Protein AF-S6BNF8-F1 (afdb_monomer_lite)

InterPro domains:
  IPR000971 Globin [PF00042] (78-188)
  IPR000971 Globin [PS01033] (56-196)
  IPR002336 Erythrocruorin [PR00611] (76-98)
  IPR002336 Erythrocruorin [PR00611] (132-155)
  IPR002336 Erythrocruorin [PR00611] (158-174)
  IPR002336 Erythrocruorin [PR00611] (176-190)
  IPR009050 Globin-like superfamily [SSF46458] (57-194)
  IPR012292 Globin/Protoglobin [G3DSA:1.10.490.10] (52-194)
  IPR044399 Myoglobin-like, M family globin domain [cd01040] (65-191)

Organism: Polypedilum vanderplanki (NCBI:txid319348)

Radius of gyration: 29.96 Å; chains: 1; bounding box: 35×61×88 Å

pLDDT: mean 84.25, std 21.72, range [40.34, 98.62]

Structure (mmCIF, N/CA/C/O backbone):
data_AF-S6BNF8-F1
#
_entry.id   AF-S6BNF8-F1
#
loop_
_atom_site.group_PDB
_atom_site.id
_atom_site.type_symbol
_atom_site.label_atom_id
_atom_site.label_alt_id
_atom_site.label_comp_id
_atom_site.label_asym_id
_atom_site.label_entity_id
_atom_site.label_seq_id
_atom_site.pdbx_PDB_ins_code
_atom_site.Cartn_x
_atom_site.Cartn_y
_atom_site.Cartn_z
_atom_site.occupancy
_atom_site.B_iso_or_equiv
_atom_site.auth_seq_id
_atom_site.auth_comp_id
_atom_site.auth_asym_id
_atom_site.auth_atom_id
_atom_site.pdbx_PDB_model_num
ATOM 1 N N . MET A 1 1 ? 21.074 -34.009 -49.155 1.00 53.81 1 MET A N 1
ATOM 2 C CA . MET A 1 1 ? 21.133 -35.016 -50.244 1.00 53.81 1 MET A CA 1
ATOM 3 C C . MET A 1 1 ? 20.301 -36.288 -49.989 1.00 53.81 1 MET A C 1
ATOM 5 O O . MET A 1 1 ? 20.136 -37.067 -50.912 1.00 53.81 1 MET A O 1
ATOM 9 N N . CYS A 1 2 ? 19.714 -36.491 -48.796 1.00 46.22 2 CYS A N 1
ATOM 10 C CA . CYS A 1 2 ? 18.838 -37.643 -48.489 1.00 46.22 2 CYS A CA 1
ATOM 11 C C . CYS A 1 2 ? 17.320 -37.338 -48.631 1.00 46.22 2 CYS A C 1
ATOM 13 O O . CYS A 1 2 ? 16.476 -38.206 -48.428 1.00 46.22 2 CYS A O 1
ATOM 15 N N . SER A 1 3 ? 16.955 -36.100 -48.989 1.00 43.81 3 SER A N 1
ATOM 16 C CA . SER A 1 3 ? 15.566 -35.636 -49.161 1.00 43.81 3 SER A CA 1
ATOM 17 C C . SER A 1 3 ? 15.051 -35.752 -50.602 1.00 43.81 3 SER A C 1
ATOM 19 O O . SER A 1 3 ? 13.866 -35.995 -50.809 1.00 43.81 3 SER A O 1
ATOM 21 N N . GLU A 1 4 ? 15.939 -35.653 -51.594 1.00 44.91 4 GLU A N 1
ATOM 22 C CA . GLU A 1 4 ? 15.568 -35.627 -53.018 1.00 44.91 4 GLU A CA 1
ATOM 23 C C . GLU A 1 4 ? 15.165 -37.013 -53.554 1.00 44.91 4 GLU A C 1
ATOM 25 O O . GLU A 1 4 ? 14.298 -37.145 -54.418 1.00 44.91 4 GLU A O 1
ATOM 30 N N . ILE A 1 5 ? 15.744 -38.076 -52.985 1.00 47.62 5 ILE A N 1
ATOM 31 C CA . ILE A 1 5 ? 15.514 -39.463 -53.418 1.00 47.62 5 ILE A CA 1
ATOM 32 C C . ILE A 1 5 ? 14.124 -39.958 -52.977 1.00 47.62 5 ILE A C 1
ATOM 34 O O . ILE A 1 5 ? 13.443 -40.650 -53.734 1.00 47.62 5 ILE A O 1
ATOM 38 N N . LYS A 1 6 ? 13.633 -39.535 -51.801 1.00 50.38 6 LYS A N 1
ATOM 39 C CA . LYS A 1 6 ? 12.279 -39.887 -51.331 1.00 50.38 6 LYS A CA 1
ATOM 40 C C . LYS A 1 6 ? 11.178 -39.280 -52.210 1.00 50.38 6 LYS A C 1
ATOM 42 O O . LYS A 1 6 ? 10.145 -39.916 -52.412 1.00 50.38 6 LYS A O 1
ATOM 47 N N . PHE A 1 7 ? 11.406 -38.094 -52.778 1.00 50.03 7 PHE A N 1
ATOM 48 C CA . PHE A 1 7 ? 10.413 -37.408 -53.610 1.00 50.03 7 PHE A CA 1
ATOM 49 C C . PHE A 1 7 ? 10.260 -38.047 -55.002 1.00 50.03 7 PHE A C 1
ATOM 51 O O . PHE A 1 7 ? 9.153 -38.118 -55.541 1.00 50.03 7 PHE A O 1
ATOM 58 N N . GLN A 1 8 ? 11.351 -38.581 -55.560 1.00 51.75 8 GLN A N 1
ATOM 59 C CA . GLN A 1 8 ? 11.347 -39.295 -56.844 1.00 51.75 8 GLN A CA 1
ATOM 60 C C . GLN A 1 8 ? 10.642 -40.662 -56.749 1.00 51.75 8 GLN A C 1
ATOM 62 O O . GLN A 1 8 ? 9.872 -41.025 -57.640 1.00 51.75 8 GLN A O 1
ATOM 67 N N . ILE A 1 9 ? 10.810 -41.385 -55.634 1.00 51.94 9 ILE A N 1
ATOM 68 C CA . ILE A 1 9 ? 10.198 -42.711 -55.429 1.00 51.94 9 ILE A CA 1
ATOM 69 C C . ILE A 1 9 ? 8.668 -42.613 -55.281 1.00 51.94 9 ILE A C 1
ATOM 71 O O . ILE A 1 9 ? 7.937 -43.383 -55.905 1.00 51.94 9 ILE A O 1
ATOM 75 N N . ILE A 1 10 ? 8.156 -41.608 -54.559 1.00 55.25 10 ILE A N 1
ATOM 76 C CA . ILE A 1 10 ? 6.703 -41.379 -54.415 1.00 55.25 10 ILE A CA 1
ATOM 77 C C . ILE A 1 10 ? 6.059 -40.987 -55.760 1.00 55.25 10 ILE A C 1
ATOM 79 O O . ILE A 1 10 ? 4.933 -41.392 -56.059 1.00 55.25 10 ILE A O 1
ATOM 83 N N . ARG A 1 11 ? 6.780 -40.244 -56.612 1.00 55.75 11 ARG A N 1
ATOM 84 C CA . ARG A 1 11 ? 6.315 -39.864 -57.960 1.00 55.75 11 ARG A CA 1
ATOM 85 C C . ARG A 1 11 ? 6.233 -41.044 -58.928 1.00 55.75 11 ARG A C 1
ATOM 87 O O . ARG A 1 11 ? 5.367 -41.029 -59.802 1.00 55.75 11 ARG A O 1
ATOM 94 N N . SER A 1 12 ? 7.106 -42.038 -58.772 1.00 46.56 12 SER A N 1
ATOM 95 C CA . SER A 1 12 ? 7.112 -43.245 -59.605 1.00 46.56 12 SER A CA 1
ATOM 96 C C . SER A 1 12 ? 5.940 -44.175 -59.259 1.00 46.56 12 SER A C 1
ATOM 98 O O . SER A 1 12 ? 5.203 -44.603 -60.145 1.00 46.56 12 SER A O 1
ATOM 100 N N . ILE A 1 13 ? 5.659 -44.364 -57.963 1.00 51.53 13 ILE A N 1
ATOM 101 C CA . ILE A 1 13 ? 4.557 -45.222 -57.486 1.00 51.53 13 ILE A CA 1
ATOM 102 C C . ILE A 1 13 ? 3.180 -44.645 -57.868 1.00 51.53 13 ILE A C 1
ATOM 104 O O . ILE A 1 13 ? 2.281 -45.384 -58.268 1.00 51.53 13 ILE A O 1
ATOM 108 N N . LYS A 1 14 ? 3.016 -43.313 -57.852 1.00 50.59 14 LYS A N 1
ATOM 109 C CA . LYS A 1 14 ? 1.759 -42.659 -58.272 1.00 50.59 14 LYS A CA 1
ATOM 110 C C . LYS A 1 14 ? 1.426 -42.839 -59.760 1.00 50.59 14 LYS A C 1
ATOM 112 O O . LYS A 1 14 ? 0.250 -42.803 -60.108 1.00 50.59 14 LYS A O 1
ATOM 117 N N . ARG A 1 15 ? 2.425 -43.039 -60.630 1.00 50.47 15 ARG A N 1
ATOM 118 C CA . ARG A 1 15 ? 2.212 -43.238 -62.078 1.00 50.47 15 ARG A CA 1
ATOM 119 C C . ARG A 1 15 ? 1.820 -44.664 -62.456 1.00 50.47 15 ARG A C 1
ATOM 121 O O . ARG A 1 15 ? 1.210 -44.839 -63.502 1.00 50.47 15 ARG A O 1
ATOM 128 N N . GLN A 1 16 ? 2.140 -45.657 -61.627 1.00 53.28 16 GLN A N 1
ATOM 129 C CA . GLN A 1 16 ? 1.818 -47.059 -61.912 1.00 53.28 16 GLN A CA 1
ATOM 130 C C . GLN A 1 16 ? 0.435 -47.495 -61.408 1.00 53.28 16 GLN A C 1
ATOM 132 O O . GLN A 1 16 ? -0.108 -48.457 -61.937 1.00 53.28 16 GLN A O 1
ATOM 137 N N . ILE A 1 17 ? -0.153 -46.795 -60.429 1.00 54.31 17 ILE A N 1
ATOM 138 C CA . ILE A 1 17 ? -1.440 -47.196 -59.825 1.00 54.31 17 ILE A CA 1
ATOM 139 C C . ILE A 1 17 ? -2.644 -46.466 -60.447 1.00 54.31 17 ILE A C 1
ATOM 141 O O . ILE A 1 17 ? -3.728 -47.032 -60.522 1.00 54.31 17 ILE A O 1
ATOM 145 N N . PHE A 1 18 ? -2.471 -45.240 -60.947 1.00 53.38 18 PHE A N 1
ATOM 146 C CA . PHE A 1 18 ? -3.580 -44.423 -61.459 1.00 53.38 18 PHE A CA 1
ATOM 147 C C . PHE A 1 18 ? -3.429 -44.143 -62.954 1.00 53.38 18 PHE A C 1
ATOM 149 O O . PHE A 1 18 ? -3.218 -43.012 -63.393 1.00 53.38 18 PHE A O 1
ATOM 156 N N . GLY A 1 19 ? -3.535 -45.211 -63.743 1.00 44.25 19 GLY A N 1
ATOM 157 C CA . GLY A 1 19 ? -3.812 -45.117 -65.169 1.00 44.25 19 GLY A CA 1
ATOM 158 C C . GLY A 1 19 ? -5.272 -44.729 -65.393 1.00 44.25 19 GLY A C 1
ATOM 159 O O . GLY A 1 19 ? -6.165 -45.543 -65.197 1.00 44.25 19 GLY A O 1
ATOM 160 N N . GLY A 1 20 ? -5.489 -43.489 -65.832 1.00 54.84 20 GLY A N 1
ATOM 161 C CA . GLY A 1 20 ? -6.673 -43.117 -66.604 1.00 54.84 20 GLY A CA 1
ATOM 162 C C . GLY A 1 20 ? -7.933 -42.758 -65.822 1.00 54.84 20 GLY A C 1
ATOM 163 O O . GLY A 1 20 ? -8.919 -43.454 -65.954 1.00 54.84 20 GLY A O 1
ATOM 164 N N . TYR A 1 21 ? -7.946 -41.614 -65.132 1.00 41.50 21 TYR A N 1
ATOM 165 C CA . TYR A 1 21 ? -9.142 -40.760 -65.025 1.00 41.50 21 TYR A CA 1
ATOM 166 C C . TYR A 1 21 ? -8.676 -39.301 -64.997 1.00 41.50 21 TYR A C 1
ATOM 168 O O . TYR A 1 21 ? -8.255 -38.755 -63.978 1.00 41.50 21 TYR A O 1
ATOM 176 N N . SER A 1 22 ? -8.636 -38.720 -66.193 1.00 53.97 22 SER A N 1
ATOM 177 C CA . SER A 1 22 ? -8.190 -37.359 -66.464 1.00 53.97 22 SER A CA 1
ATOM 178 C C . SER A 1 22 ? -9.266 -36.347 -66.052 1.00 53.97 22 SER A C 1
ATOM 180 O O . SER A 1 22 ? -10.452 -36.600 -66.226 1.00 53.97 22 SER A O 1
ATOM 182 N N . SER A 1 23 ? -8.797 -35.211 -65.535 1.00 49.91 23 SER A N 1
ATOM 183 C CA . SER A 1 23 ? -9.431 -33.883 -65.442 1.00 49.91 23 SER A CA 1
ATOM 184 C C . SER A 1 23 ? -10.373 -33.478 -64.295 1.00 49.91 23 SER A C 1
ATOM 186 O O . SER A 1 23 ? -10.491 -32.272 -64.101 1.00 49.91 23 SER A O 1
ATOM 188 N N . VAL A 1 24 ? -10.937 -34.354 -63.449 1.00 48.53 24 VAL A N 1
ATOM 189 C CA . VAL A 1 24 ? -11.855 -33.875 -62.368 1.00 48.53 24 VAL A CA 1
ATOM 190 C C . VAL A 1 24 ? -11.227 -33.842 -60.962 1.00 48.53 24 VAL A C 1
ATOM 192 O O . VAL A 1 24 ? -11.604 -33.026 -60.126 1.00 48.53 24 VAL A O 1
ATOM 195 N N . LEU A 1 25 ? -10.186 -34.635 -60.694 1.00 42.66 25 LEU A N 1
ATOM 196 C CA . LEU A 1 25 ? -9.551 -34.692 -59.363 1.00 42.66 25 LEU A CA 1
ATOM 197 C C . LEU A 1 25 ? -8.492 -33.605 -59.102 1.00 42.66 25 LEU A C 1
ATOM 199 O O . LEU A 1 25 ? -8.053 -33.438 -57.966 1.00 42.66 25 LEU A O 1
ATOM 203 N N . PHE A 1 26 ? -8.089 -32.835 -60.118 1.00 40.84 26 PHE A N 1
ATOM 204 C CA . PHE A 1 26 ? -7.111 -31.751 -59.941 1.00 40.84 26 PHE A CA 1
ATOM 205 C C . PHE A 1 26 ? -7.748 -30.447 -59.428 1.00 40.84 26 PHE A C 1
ATOM 207 O O . PHE A 1 26 ? -7.058 -29.637 -58.817 1.00 40.84 26 PHE A O 1
ATOM 214 N N . SER A 1 27 ? -9.064 -30.267 -59.613 1.00 43.81 27 SER A N 1
ATOM 215 C CA . SER A 1 27 ? -9.782 -29.082 -59.118 1.00 43.81 27 SER A CA 1
ATOM 216 C C . SER A 1 27 ? -10.111 -29.172 -57.624 1.00 43.81 27 SER A C 1
ATOM 218 O O . SER A 1 27 ? -10.101 -28.160 -56.938 1.00 43.81 27 SER A O 1
ATOM 220 N N . ILE A 1 28 ? -10.322 -30.379 -57.088 1.00 41.28 28 ILE A N 1
ATOM 221 C CA . ILE A 1 28 ? -10.727 -30.571 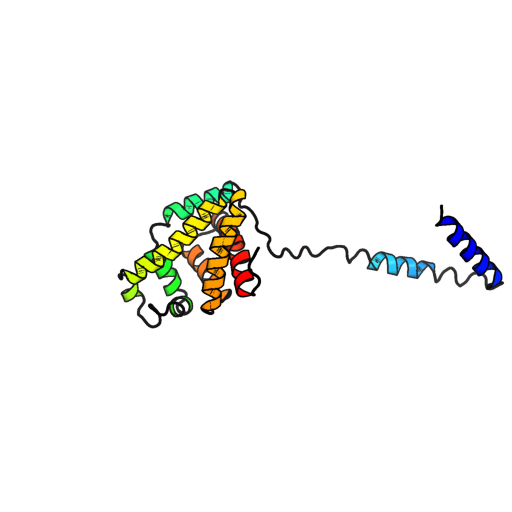-55.682 1.00 41.28 28 ILE A CA 1
ATOM 222 C C . ILE A 1 28 ? -9.512 -30.549 -54.727 1.00 41.28 28 ILE A C 1
ATOM 224 O O . ILE A 1 28 ? -9.628 -30.141 -53.577 1.00 41.28 28 ILE A O 1
ATOM 228 N N . CYS A 1 29 ? -8.300 -30.866 -55.205 1.00 40.34 29 CYS A N 1
ATOM 229 C CA . CYS A 1 29 ? -7.073 -30.769 -54.394 1.00 40.34 29 CYS A CA 1
ATOM 230 C C . CYS A 1 29 ? -6.447 -29.359 -54.317 1.00 40.34 29 CYS A C 1
ATOM 232 O O . CYS A 1 29 ? -5.459 -29.186 -53.601 1.00 40.34 29 CYS A O 1
ATOM 234 N N . SER A 1 30 ? -6.981 -28.358 -55.029 1.00 42.88 30 SER A N 1
ATOM 235 C CA . SER A 1 30 ? -6.455 -26.980 -55.006 1.00 42.88 30 SER A CA 1
ATOM 236 C C . SER A 1 30 ? -7.224 -26.038 -54.069 1.00 42.88 30 SER A C 1
ATOM 238 O O . SER A 1 30 ? -6.668 -25.017 -53.665 1.00 42.88 30 SER A O 1
ATOM 240 N N . GLU A 1 31 ? -8.461 -26.366 -53.684 1.00 43.25 31 GLU A N 1
ATOM 241 C CA . GLU A 1 31 ? -9.251 -25.552 -52.741 1.00 43.25 31 GLU A CA 1
ATOM 242 C C . GLU A 1 31 ? -9.016 -25.946 -51.273 1.00 43.25 31 GLU A C 1
ATOM 244 O O . GLU A 1 31 ? -8.980 -25.080 -50.396 1.00 43.25 31 GLU A O 1
ATOM 249 N N . GLU A 1 32 ? -8.697 -27.211 -50.981 1.00 45.00 32 GLU A N 1
ATOM 250 C CA . GLU A 1 32 ? -8.323 -27.621 -49.617 1.00 45.00 32 GLU A CA 1
ATOM 251 C C . GLU A 1 32 ? -6.903 -27.177 -49.214 1.00 45.00 32 GLU A C 1
ATOM 253 O O . GLU A 1 32 ? -6.589 -27.069 -48.026 1.00 45.00 32 GLU A O 1
ATOM 258 N N . SER A 1 33 ? -6.045 -26.816 -50.179 1.00 46.72 33 SER A N 1
ATOM 259 C CA . SER A 1 33 ? -4.697 -26.300 -49.892 1.00 46.72 33 SER A CA 1
ATOM 260 C C . SER A 1 33 ? -4.675 -24.828 -49.459 1.00 46.72 33 SER A C 1
ATOM 262 O O . SER A 1 33 ? -3.619 -24.346 -49.040 1.00 46.72 33 SER A O 1
ATOM 264 N N . GLN A 1 34 ? -5.791 -24.102 -49.576 1.00 47.59 34 GLN A N 1
ATOM 265 C CA . GLN A 1 34 ? -5.915 -22.718 -49.097 1.00 47.59 34 GLN A CA 1
ATOM 266 C C . GLN A 1 34 ? -6.633 -22.654 -47.743 1.00 47.59 34 GLN A C 1
ATOM 268 O O . GLN A 1 34 ? -6.291 -21.826 -46.900 1.00 47.59 34 GLN A O 1
ATOM 273 N N . LEU A 1 35 ? -7.533 -23.603 -47.465 1.00 44.91 35 LEU A N 1
ATOM 274 C CA . LEU A 1 35 ? -8.233 -23.680 -46.181 1.00 44.91 35 LEU A CA 1
ATOM 275 C C . LEU A 1 35 ? -7.343 -24.196 -45.033 1.00 44.91 35 LEU A C 1
ATOM 277 O O . LEU A 1 35 ? -7.556 -23.839 -43.875 1.00 44.91 35 LEU A O 1
ATOM 281 N N . ILE A 1 36 ? -6.315 -24.994 -45.346 1.00 48.88 36 ILE A N 1
ATOM 282 C CA . ILE A 1 36 ? -5.312 -25.457 -44.371 1.00 48.88 36 ILE A CA 1
ATOM 283 C C . ILE A 1 36 ? -4.233 -24.384 -44.142 1.00 48.88 36 ILE A C 1
ATOM 285 O O . ILE A 1 36 ? -3.745 -24.239 -43.028 1.00 48.88 36 ILE A O 1
ATOM 289 N N . LYS A 1 37 ? -3.907 -23.555 -45.144 1.00 45.66 37 LYS A N 1
ATOM 290 C CA . LYS A 1 37 ? -2.907 -22.479 -44.999 1.00 45.66 37 LYS A CA 1
ATOM 291 C C . LYS A 1 37 ? -3.422 -21.238 -44.263 1.00 45.66 37 LYS A C 1
ATOM 293 O O . LYS A 1 37 ? -2.630 -20.569 -43.610 1.00 45.66 37 LYS A O 1
ATOM 298 N N . MET A 1 38 ? -4.728 -20.965 -44.287 1.00 48.47 38 MET A N 1
ATOM 299 C CA . MET A 1 38 ? -5.324 -19.853 -43.527 1.00 48.47 38 MET A CA 1
ATOM 300 C C . MET A 1 38 ? -5.707 -20.202 -42.081 1.00 48.47 38 MET A C 1
ATOM 302 O O . MET A 1 38 ? -5.923 -19.295 -41.283 1.00 48.47 38 MET A O 1
ATOM 306 N N . LYS A 1 39 ? -5.735 -21.487 -41.700 1.00 44.03 39 LYS A N 1
ATOM 307 C CA . LYS A 1 39 ? -6.013 -21.911 -40.312 1.00 44.03 39 LYS A CA 1
ATOM 308 C C . LYS A 1 39 ? -4.772 -21.979 -39.414 1.00 44.03 39 LYS A C 1
ATOM 310 O O . LYS A 1 39 ? -4.919 -21.961 -38.199 1.00 44.03 39 LYS A O 1
ATOM 315 N N . PHE A 1 40 ? -3.566 -21.969 -39.986 1.00 44.44 40 PHE A N 1
ATOM 316 C CA . PHE A 1 40 ? -2.313 -21.888 -39.221 1.00 44.44 40 PHE A CA 1
ATOM 317 C C . PHE A 1 40 ? -1.784 -20.460 -39.027 1.00 44.44 40 PHE A C 1
ATOM 319 O O . PHE A 1 40 ? -0.881 -20.264 -38.225 1.00 44.44 40 PHE A O 1
ATOM 326 N N . LEU A 1 41 ? -2.360 -19.453 -39.694 1.00 44.47 41 LEU A N 1
ATOM 327 C CA . LEU A 1 41 ? -1.947 -18.052 -39.521 1.00 44.47 41 LEU A CA 1
ATOM 328 C C . LEU A 1 41 ? -2.705 -17.314 -38.406 1.00 44.47 41 LEU A C 1
ATOM 330 O O . LEU A 1 41 ? -2.253 -16.264 -37.964 1.00 44.47 41 LEU A O 1
ATOM 334 N N . ILE A 1 42 ? -3.799 -17.882 -37.889 1.00 48.00 42 ILE A N 1
ATOM 335 C CA . ILE A 1 42 ? -4.571 -17.302 -36.772 1.00 48.00 42 ILE A CA 1
ATOM 336 C C . ILE A 1 42 ? -4.079 -17.827 -35.405 1.00 48.00 42 ILE A C 1
ATOM 338 O O . ILE A 1 42 ? -4.438 -17.290 -34.364 1.00 48.00 42 ILE A O 1
ATOM 342 N N . LEU A 1 43 ? -3.167 -18.807 -35.391 1.00 46.34 43 LEU A N 1
ATOM 343 C CA . LEU A 1 43 ? -2.532 -19.331 -34.174 1.00 46.34 43 LEU A CA 1
ATOM 344 C C . LEU A 1 43 ? -1.133 -18.735 -33.914 1.00 46.34 43 LEU A C 1
ATOM 346 O O . LEU A 1 43 ? -0.300 -19.351 -33.258 1.00 46.34 43 LEU A O 1
ATOM 350 N N . THR A 1 44 ? -0.872 -17.542 -34.454 1.00 49.38 44 THR A N 1
ATOM 351 C CA . THR A 1 44 ? 0.373 -16.775 -34.238 1.00 49.38 44 THR A CA 1
ATOM 352 C C . THR A 1 44 ? 0.106 -15.327 -33.839 1.00 49.38 44 THR A C 1
ATOM 354 O O . THR A 1 44 ? 1.008 -14.500 -33.862 1.00 49.38 44 THR A O 1
ATOM 357 N N . LEU A 1 45 ? -1.114 -15.010 -33.400 1.00 45.78 45 LEU A N 1
ATOM 358 C CA . LEU A 1 45 ? -1.254 -14.022 -32.342 1.00 45.78 45 LEU A CA 1
ATOM 359 C C . LEU A 1 45 ? -0.998 -14.809 -31.061 1.00 45.78 45 LEU A C 1
ATOM 361 O O . LEU A 1 45 ? -1.925 -15.310 -30.426 1.00 45.78 45 LEU A O 1
ATOM 365 N N . CYS A 1 46 ? 0.286 -15.034 -30.763 1.00 46.41 46 CYS A N 1
ATOM 366 C CA . CYS A 1 46 ? 0.682 -15.409 -29.421 1.00 46.41 46 CYS A CA 1
ATOM 367 C C . CYS A 1 46 ? -0.009 -14.403 -28.521 1.00 46.41 46 CYS A C 1
ATOM 369 O O . CYS A 1 46 ? 0.300 -13.213 -28.543 1.00 46.41 46 CYS A O 1
ATOM 371 N N . VAL A 1 47 ? -1.003 -14.908 -27.805 1.00 49.12 47 VAL A N 1
ATOM 372 C CA . VAL A 1 47 ? -1.485 -14.359 -26.564 1.00 49.12 47 VAL A CA 1
ATOM 373 C C . VAL A 1 47 ? -0.209 -14.094 -25.775 1.00 49.12 47 VAL A C 1
ATOM 375 O O . VAL A 1 47 ? 0.335 -14.994 -25.139 1.00 49.12 47 VAL A O 1
ATOM 378 N N . THR A 1 48 ? 0.320 -12.872 -25.847 1.00 48.12 48 THR A N 1
ATOM 379 C CA . THR A 1 48 ? 1.024 -12.312 -24.710 1.00 48.12 48 THR A CA 1
ATOM 380 C C . THR A 1 48 ? -0.077 -12.212 -23.676 1.00 48.12 48 THR A C 1
ATOM 382 O O . THR A 1 48 ? -0.733 -11.184 -23.519 1.00 48.12 48 THR A O 1
ATOM 385 N N . ALA A 1 49 ? -0.363 -13.339 -23.028 1.00 46.16 49 ALA A N 1
ATOM 386 C CA . ALA A 1 49 ? -0.840 -13.298 -21.680 1.00 46.16 49 ALA A CA 1
ATOM 387 C C . ALA A 1 49 ? 0.311 -12.596 -20.979 1.00 46.16 49 ALA A C 1
ATOM 389 O O . ALA A 1 49 ? 1.317 -13.213 -20.637 1.00 46.16 49 ALA A O 1
ATOM 390 N N . VAL A 1 50 ? 0.212 -11.269 -20.910 1.00 47.97 50 VAL A N 1
ATOM 391 C CA . VAL A 1 50 ? 0.968 -10.459 -19.979 1.00 47.97 50 VAL A CA 1
ATOM 392 C C . VAL A 1 50 ? 0.408 -10.880 -18.625 1.00 47.97 50 VAL A C 1
ATOM 394 O O . VAL A 1 50 ? -0.433 -10.219 -18.030 1.00 47.97 50 VAL A O 1
ATOM 397 N N . PHE A 1 51 ? 0.786 -12.080 -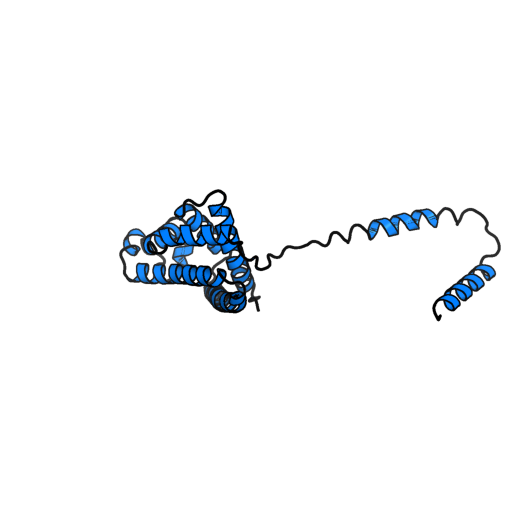18.186 1.00 47.81 51 PHE A N 1
ATOM 398 C CA . PHE A 1 51 ? 0.936 -12.339 -16.775 1.00 47.81 51 PHE A CA 1
ATOM 399 C C . PHE A 1 51 ? 2.015 -11.344 -16.382 1.00 47.81 51 PHE A C 1
ATOM 401 O O . PHE A 1 51 ? 3.133 -11.455 -16.870 1.00 47.81 51 PHE A O 1
ATOM 408 N N . ALA A 1 52 ? 1.600 -10.280 -15.699 1.00 53.59 52 ALA A N 1
ATOM 409 C CA . ALA A 1 52 ? 2.396 -9.096 -15.433 1.00 53.59 52 ALA A CA 1
ATOM 410 C C . ALA A 1 52 ? 3.788 -9.478 -14.920 1.00 53.59 52 ALA A C 1
ATOM 412 O O . ALA A 1 52 ? 3.955 -9.803 -13.752 1.00 53.59 52 ALA A O 1
ATOM 413 N N . ASP A 1 53 ? 4.781 -9.464 -15.805 1.00 76.06 53 ASP A N 1
ATOM 414 C CA . ASP A 1 53 ? 6.170 -9.531 -15.394 1.00 76.06 53 ASP A CA 1
ATOM 415 C C . ASP A 1 53 ? 6.493 -8.276 -14.582 1.00 76.06 53 ASP A C 1
ATOM 417 O O . ASP A 1 53 ? 5.883 -7.218 -14.756 1.00 76.06 53 ASP A O 1
ATOM 421 N N . TRP A 1 54 ? 7.487 -8.389 -13.703 1.00 85.88 54 TRP A N 1
ATOM 422 C CA . TRP A 1 54 ? 8.076 -7.233 -13.038 1.00 85.88 54 TRP A CA 1
ATOM 423 C C . TRP A 1 54 ? 8.423 -6.150 -14.072 1.00 85.88 54 TRP A C 1
ATOM 425 O O . TRP A 1 54 ? 9.276 -6.370 -14.939 1.00 85.88 54 TRP A O 1
ATOM 435 N N . ARG A 1 55 ? 7.799 -4.975 -13.954 1.00 92.19 55 ARG A N 1
ATOM 436 C CA . ARG A 1 55 ? 8.031 -3.809 -14.809 1.00 92.19 55 ARG A CA 1
ATOM 437 C C . ARG A 1 55 ? 8.793 -2.755 -14.011 1.00 92.19 55 ARG A C 1
ATOM 439 O O . ARG A 1 55 ? 8.183 -2.068 -13.199 1.00 92.19 55 ARG A O 1
ATOM 446 N N . PRO A 1 56 ? 10.107 -2.579 -14.216 1.00 92.56 56 PRO A N 1
ATOM 447 C CA . PRO A 1 56 ? 10.818 -1.447 -13.639 1.00 92.56 56 PRO A CA 1
ATOM 448 C C . PRO A 1 56 ? 10.095 -0.124 -13.903 1.00 92.56 56 PRO A C 1
ATOM 450 O O . PRO A 1 56 ? 9.737 0.145 -15.050 1.00 92.56 56 PRO A O 1
ATOM 453 N N . LEU A 1 57 ? 9.918 0.687 -12.859 1.00 95.50 57 LEU A N 1
ATOM 454 C CA . LEU A 1 57 ? 9.457 2.064 -13.022 1.00 95.50 57 LEU A CA 1
ATOM 455 C C . LEU A 1 57 ? 10.525 2.850 -13.785 1.00 95.50 57 LEU A C 1
ATOM 457 O O . LEU A 1 57 ? 11.726 2.671 -13.547 1.00 95.50 57 LEU A O 1
ATOM 461 N N . ASP A 1 58 ? 10.098 3.723 -14.692 1.00 95.75 58 ASP A N 1
ATOM 462 C CA . ASP A 1 58 ? 11.022 4.671 -15.303 1.00 95.75 58 ASP A CA 1
ATOM 463 C C . ASP A 1 58 ? 11.438 5.778 -14.312 1.00 95.75 58 ASP A C 1
ATOM 465 O O . ASP A 1 58 ? 10.998 5.832 -13.159 1.00 95.75 58 ASP A O 1
ATOM 469 N N . SER A 1 59 ? 12.348 6.659 -14.736 1.00 96.81 59 SER A N 1
ATOM 470 C CA . SER A 1 59 ? 12.881 7.704 -13.859 1.00 96.81 59 SER A CA 1
ATOM 471 C C . SER A 1 59 ? 11.829 8.708 -13.390 1.00 96.81 59 SER A C 1
ATOM 473 O O . SER A 1 59 ? 11.946 9.219 -12.272 1.00 96.81 59 SER A O 1
ATOM 475 N N . ASP A 1 60 ? 10.829 9.004 -14.219 1.00 97.94 60 ASP A N 1
ATOM 476 C CA . ASP A 1 60 ? 9.791 9.983 -13.906 1.00 97.94 60 ASP A CA 1
ATOM 477 C C . ASP A 1 60 ? 8.751 9.364 -12.968 1.00 97.94 60 ASP A C 1
ATOM 479 O O . ASP A 1 60 ? 8.420 9.961 -11.940 1.00 97.94 60 ASP A O 1
ATOM 483 N N . GLU A 1 61 ? 8.339 8.124 -13.231 1.00 98.19 61 GLU A N 1
ATOM 484 C CA . GLU A 1 61 ? 7.479 7.337 -12.344 1.00 98.19 61 GLU A CA 1
ATOM 485 C C . GLU A 1 61 ? 8.123 7.150 -10.968 1.00 98.19 61 GLU A C 1
ATOM 487 O O . GLU A 1 61 ? 7.508 7.431 -9.933 1.00 98.19 61 GLU A O 1
ATOM 492 N N . MET A 1 62 ? 9.398 6.748 -10.934 1.00 98.19 62 MET A N 1
ATOM 493 C CA . MET A 1 62 ? 10.116 6.547 -9.679 1.00 98.19 62 MET A CA 1
ATOM 494 C C . MET A 1 62 ? 10.240 7.860 -8.894 1.00 98.19 62 MET A C 1
ATOM 496 O O . MET A 1 62 ? 10.084 7.893 -7.670 1.00 98.19 62 MET A O 1
ATOM 500 N N . LYS A 1 63 ? 10.476 8.979 -9.587 1.00 98.50 63 LYS A N 1
ATOM 501 C CA . LYS A 1 63 ? 10.507 10.308 -8.970 1.00 98.50 63 LYS A CA 1
ATOM 502 C C . LYS A 1 63 ? 9.142 10.698 -8.401 1.00 98.50 63 LYS A C 1
ATOM 504 O O . LYS A 1 63 ? 9.099 11.231 -7.289 1.00 98.50 63 LYS A O 1
ATOM 509 N N . LEU A 1 64 ? 8.041 10.435 -9.105 1.00 98.62 64 LEU A N 1
ATOM 510 C CA . LEU A 1 64 ? 6.684 10.700 -8.614 1.00 98.62 64 LEU A CA 1
ATOM 511 C C . LEU A 1 64 ? 6.375 9.886 -7.355 1.00 98.62 64 LEU A C 1
ATOM 513 O O . LEU A 1 64 ? 5.955 10.462 -6.348 1.00 98.62 64 LEU A O 1
ATOM 517 N N . VAL A 1 65 ? 6.656 8.581 -7.368 1.00 98.62 65 VAL A N 1
ATOM 518 C CA . VAL A 1 65 ? 6.459 7.704 -6.203 1.00 98.62 65 VAL A CA 1
ATOM 519 C C . VAL A 1 65 ? 7.279 8.197 -5.012 1.00 98.62 65 VAL A C 1
ATOM 521 O O . VAL A 1 65 ? 6.712 8.445 -3.952 1.00 98.62 65 VAL A O 1
ATOM 524 N N . LYS A 1 66 ? 8.583 8.456 -5.179 1.00 98.44 66 LYS A N 1
ATOM 525 C CA . LYS A 1 66 ? 9.434 8.947 -4.080 1.00 98.44 66 LYS A CA 1
ATOM 526 C C . LYS A 1 66 ? 8.954 10.284 -3.528 1.00 98.44 66 LYS A C 1
ATOM 528 O O . LYS A 1 66 ? 8.740 10.424 -2.331 1.00 98.44 66 LYS A O 1
ATOM 533 N N . THR A 1 67 ? 8.783 11.281 -4.392 1.00 98.44 67 THR A N 1
ATOM 534 C CA . THR A 1 67 ? 8.458 12.646 -3.947 1.00 98.44 67 THR A CA 1
ATOM 535 C C . THR A 1 67 ? 7.074 12.753 -3.316 1.00 98.44 67 THR A C 1
ATOM 537 O O . THR A 1 67 ? 6.881 13.568 -2.416 1.00 98.44 67 THR A O 1
ATOM 540 N N . SER A 1 68 ? 6.110 11.946 -3.760 1.00 98.50 68 SER A N 1
ATOM 541 C CA . SER A 1 68 ? 4.805 11.860 -3.105 1.00 98.50 68 SER A CA 1
ATOM 542 C C . SER A 1 68 ? 4.879 11.074 -1.797 1.00 98.50 68 SER A C 1
ATOM 544 O O . SER A 1 68 ? 4.309 11.522 -0.806 1.00 98.50 68 SER A O 1
ATOM 546 N N . TRP A 1 69 ? 5.641 9.978 -1.747 1.00 98.56 69 TRP A N 1
ATOM 547 C CA . TRP A 1 69 ? 5.831 9.187 -0.533 1.00 98.56 69 TRP A CA 1
ATOM 548 C C . TRP A 1 69 ? 6.480 9.977 0.606 1.00 98.56 69 TRP A C 1
ATOM 550 O O . TRP A 1 69 ? 6.002 9.935 1.739 1.00 98.56 69 TRP A O 1
ATOM 560 N N . GLU A 1 70 ? 7.509 10.776 0.308 1.00 98.31 70 GLU A N 1
ATOM 561 C CA . GLU A 1 70 ? 8.183 11.637 1.292 1.00 98.31 70 GLU A CA 1
ATOM 562 C C . GLU A 1 70 ? 7.225 12.590 2.023 1.00 98.31 70 GLU A C 1
ATOM 564 O O . GLU A 1 70 ? 7.470 12.942 3.175 1.00 98.31 70 GLU A O 1
ATOM 569 N N . LYS A 1 71 ? 6.114 12.987 1.389 1.00 98.19 71 LYS A N 1
ATOM 570 C CA . LYS A 1 71 ? 5.123 13.890 1.994 1.00 98.19 71 LYS A CA 1
ATOM 571 C C . LYS A 1 71 ? 4.263 13.215 3.059 1.00 98.19 71 LYS A C 1
ATOM 573 O O . LYS A 1 71 ? 3.694 13.914 3.890 1.00 98.19 71 LYS A O 1
ATOM 578 N N . VAL A 1 72 ? 4.126 11.890 3.009 1.00 98.06 72 VAL A N 1
ATOM 579 C CA . VAL A 1 72 ? 3.140 11.157 3.817 1.00 98.06 72 VAL A CA 1
ATOM 580 C C . VAL A 1 72 ? 3.727 10.055 4.686 1.00 98.06 72 VAL A C 1
ATOM 582 O O . VAL A 1 72 ? 3.050 9.592 5.597 1.00 98.06 72 VAL A O 1
ATOM 585 N N . LYS A 1 73 ? 4.967 9.617 4.440 1.00 97.62 73 LYS A N 1
ATOM 586 C CA . LYS A 1 73 ? 5.558 8.450 5.116 1.00 97.62 73 LYS A CA 1
ATOM 587 C C . LYS A 1 73 ? 5.693 8.593 6.638 1.00 97.62 73 LYS A C 1
ATOM 589 O O . LYS A 1 73 ? 5.956 7.607 7.304 1.00 97.62 73 LYS A O 1
ATOM 594 N N . HIS A 1 74 ? 5.526 9.800 7.178 1.00 98.12 74 HIS A N 1
ATOM 595 C CA . HIS A 1 74 ? 5.522 10.092 8.618 1.00 98.12 74 HIS A CA 1
ATOM 596 C C . HIS A 1 74 ? 4.111 10.271 9.204 1.00 98.12 74 HIS A C 1
ATOM 598 O O . HIS A 1 74 ? 3.957 10.676 10.353 1.00 98.12 74 HIS A O 1
ATOM 604 N N . ASN A 1 75 ? 3.077 9.987 8.408 1.00 98.31 75 ASN A N 1
ATOM 605 C CA . ASN A 1 75 ? 1.674 10.026 8.809 1.00 98.31 75 ASN A CA 1
ATOM 606 C C . ASN A 1 75 ? 1.136 8.596 8.973 1.00 98.31 75 ASN A C 1
ATOM 608 O O . ASN A 1 75 ? 0.010 8.294 8.573 1.00 98.31 75 ASN A O 1
ATOM 612 N N . GLU A 1 76 ? 1.944 7.681 9.514 1.00 98.06 76 GLU A N 1
ATOM 613 C CA . GLU A 1 76 ? 1.664 6.244 9.474 1.00 98.06 76 GLU A CA 1
ATOM 614 C C . GLU A 1 76 ? 0.327 5.913 10.141 1.00 98.06 76 GLU A C 1
ATOM 616 O O . GLU A 1 76 ? -0.476 5.146 9.603 1.00 98.06 76 GLU A O 1
ATOM 621 N N . VAL A 1 77 ? 0.064 6.544 11.290 1.00 98.44 77 VAL A N 1
ATOM 622 C CA . VAL A 1 77 ? -1.192 6.405 12.040 1.00 98.44 77 VAL A CA 1
ATOM 623 C C . VAL A 1 77 ? -2.393 6.834 11.199 1.00 98.44 77 VAL A C 1
ATOM 625 O O . VAL A 1 77 ? -3.402 6.134 11.193 1.00 98.44 77 VAL A O 1
ATOM 628 N N . ASP A 1 78 ? -2.299 7.951 10.478 1.00 98.44 78 ASP A N 1
ATOM 629 C CA . ASP A 1 78 ? -3.406 8.459 9.663 1.00 98.44 78 ASP A CA 1
ATOM 630 C C . ASP A 1 78 ? -3.643 7.607 8.415 1.00 98.44 78 ASP A C 1
ATOM 632 O O . ASP A 1 78 ? -4.797 7.375 8.052 1.00 98.44 78 ASP A O 1
ATOM 636 N N . ILE A 1 79 ? -2.577 7.093 7.792 1.00 98.44 79 ILE A N 1
ATOM 637 C CA . ILE A 1 79 ? -2.677 6.146 6.674 1.00 98.44 79 ILE A CA 1
ATOM 638 C C . ILE A 1 79 ? -3.451 4.903 7.125 1.00 98.44 79 ILE A C 1
ATOM 640 O O . ILE A 1 79 ? -4.480 4.564 6.538 1.00 98.44 79 ILE A O 1
ATOM 644 N N . LEU A 1 80 ? -2.998 4.242 8.199 1.00 98.44 80 LEU A N 1
ATOM 645 C CA . LEU A 1 80 ? -3.633 3.011 8.674 1.00 98.44 80 LEU A CA 1
ATOM 646 C C . LEU A 1 80 ? -5.062 3.254 9.170 1.00 98.44 80 LEU A C 1
ATOM 648 O O . LEU A 1 80 ? -5.951 2.442 8.914 1.00 98.44 80 LEU A O 1
ATOM 652 N N . TYR A 1 81 ? -5.294 4.373 9.860 1.00 98.56 81 TYR A N 1
ATOM 653 C CA . TYR A 1 81 ? -6.624 4.749 10.325 1.00 98.56 81 TYR A CA 1
ATOM 654 C C . TYR A 1 81 ? -7.602 4.903 9.153 1.00 98.56 81 TYR A C 1
ATOM 656 O O . TYR A 1 81 ? -8.692 4.342 9.212 1.00 98.56 81 TYR A O 1
ATOM 664 N N . ASN A 1 82 ? -7.221 5.585 8.067 1.00 98.50 82 ASN A N 1
ATOM 665 C CA . ASN A 1 82 ? -8.100 5.720 6.901 1.00 98.50 82 ASN A CA 1
ATOM 666 C C . ASN A 1 82 ? -8.392 4.370 6.236 1.00 98.50 82 ASN A C 1
ATOM 668 O O . ASN A 1 82 ? -9.545 4.099 5.904 1.00 98.50 82 ASN A O 1
ATOM 672 N N . ILE A 1 83 ? -7.388 3.494 6.128 1.00 98.44 83 ILE A N 1
ATOM 673 C CA . ILE A 1 83 ? -7.565 2.141 5.580 1.00 98.44 83 ILE A CA 1
ATOM 674 C C . ILE A 1 83 ? -8.580 1.341 6.399 1.00 98.44 83 ILE A C 1
ATOM 676 O O . ILE A 1 83 ? -9.510 0.779 5.828 1.00 98.44 83 ILE A O 1
ATOM 680 N N . PHE A 1 84 ? -8.449 1.306 7.726 1.00 98.31 84 PHE A N 1
ATOM 681 C CA . PHE A 1 84 ? -9.388 0.563 8.576 1.00 98.31 84 PHE A CA 1
ATOM 682 C C . PHE A 1 84 ? -10.776 1.196 8.620 1.00 98.31 84 PHE A C 1
ATOM 684 O O . PHE A 1 84 ? -11.771 0.478 8.687 1.00 98.31 84 PHE A O 1
ATOM 691 N N . LYS A 1 85 ? -10.856 2.528 8.559 1.00 98.12 85 LYS A N 1
ATOM 692 C CA . LYS A 1 85 ? -12.130 3.250 8.565 1.00 98.12 85 LYS A CA 1
ATOM 693 C C . LYS A 1 85 ? -12.975 2.924 7.339 1.00 98.12 85 LYS A C 1
ATOM 695 O O . LYS A 1 85 ? -14.185 2.768 7.470 1.00 98.12 85 LYS A O 1
ATOM 700 N N . GLN A 1 86 ? -12.346 2.842 6.168 1.00 98.25 86 GLN A N 1
ATOM 701 C CA . GLN A 1 86 ? -13.039 2.510 4.925 1.00 98.25 86 GLN A CA 1
ATOM 702 C C . GLN A 1 86 ? -13.248 1.001 4.742 1.00 98.25 86 GLN A C 1
ATOM 704 O O . GLN A 1 86 ? -14.234 0.603 4.129 1.00 98.25 86 GLN A O 1
ATOM 709 N N . ASN A 1 87 ? -12.372 0.171 5.322 1.00 97.81 87 ASN A N 1
ATOM 710 C CA . ASN A 1 87 ? -12.384 -1.286 5.153 1.00 97.81 87 ASN A CA 1
ATOM 711 C C . ASN A 1 87 ? -12.325 -2.001 6.524 1.00 97.81 87 ASN A C 1
ATOM 713 O O . ASN A 1 87 ? -11.265 -2.480 6.952 1.00 97.81 87 ASN A O 1
ATOM 717 N N . PRO A 1 88 ? -13.446 -2.066 7.272 1.00 97.12 88 PRO A N 1
ATOM 718 C CA . PRO A 1 88 ? -13.480 -2.694 8.599 1.00 97.12 88 PRO A CA 1
ATOM 719 C C . PRO A 1 88 ? -13.142 -4.194 8.593 1.00 97.12 88 PRO A C 1
ATOM 721 O O . PRO A 1 88 ? -12.701 -4.753 9.600 1.00 97.12 88 PRO A O 1
ATOM 724 N N . ASP A 1 89 ? -13.335 -4.867 7.463 1.00 96.62 89 ASP A N 1
ATOM 725 C CA . ASP A 1 89 ? -12.972 -6.265 7.247 1.00 96.62 89 ASP A CA 1
ATOM 726 C C . ASP A 1 89 ? -11.439 -6.465 7.211 1.00 96.62 89 ASP A C 1
ATOM 728 O O . ASP A 1 89 ? -10.939 -7.485 7.700 1.00 96.62 89 ASP A O 1
ATOM 732 N N . ILE A 1 90 ? -10.680 -5.469 6.731 1.00 97.94 90 ILE A N 1
ATOM 733 C CA . ILE A 1 90 ? -9.217 -5.437 6.839 1.00 97.94 90 ILE A CA 1
ATOM 734 C C . ILE A 1 90 ? -8.819 -5.313 8.313 1.00 97.94 90 ILE A C 1
ATOM 736 O O . ILE A 1 90 ? -7.998 -6.104 8.782 1.00 97.94 90 ILE A O 1
ATOM 740 N N . GLN A 1 91 ? -9.435 -4.403 9.084 1.00 97.19 91 GLN A N 1
ATOM 741 C CA . GLN A 1 91 ? -9.183 -4.287 10.532 1.00 97.19 91 GLN A CA 1
ATOM 742 C C . GLN A 1 91 ? -9.423 -5.622 11.253 1.00 97.19 91 GLN A C 1
ATOM 744 O O . GLN A 1 91 ? -8.641 -6.011 12.126 1.00 97.19 91 GLN A O 1
ATOM 749 N N . ALA A 1 92 ? -10.472 -6.357 10.874 1.00 96.44 92 ALA A N 1
ATOM 750 C CA . ALA A 1 92 ? -10.823 -7.638 11.482 1.00 96.44 92 ALA A CA 1
ATOM 751 C C . ALA A 1 92 ? -9.739 -8.724 11.318 1.00 96.44 92 ALA A C 1
ATOM 753 O O . ALA A 1 92 ? -9.693 -9.662 12.116 1.00 96.44 92 ALA A O 1
ATOM 754 N N . LYS A 1 93 ? -8.821 -8.595 10.347 1.00 95.56 93 LYS A N 1
ATOM 755 C CA . LYS A 1 93 ? -7.667 -9.505 10.189 1.00 95.56 93 LYS A CA 1
ATOM 756 C C . LYS A 1 93 ? -6.581 -9.291 11.244 1.00 95.56 93 LYS A C 1
ATOM 758 O O . LYS A 1 93 ? -5.740 -10.168 11.453 1.00 95.56 93 LYS A O 1
ATOM 763 N N . PHE A 1 94 ? -6.599 -8.160 11.945 1.00 94.00 94 PHE A N 1
ATOM 764 C CA . PHE A 1 94 ? -5.662 -7.854 13.018 1.00 94.00 94 PHE A CA 1
ATOM 765 C C . PHE A 1 94 ? -6.299 -8.211 14.357 1.00 94.00 94 PHE A C 1
ATOM 767 O O . PHE A 1 94 ? -7.012 -7.407 14.946 1.00 94.00 94 PHE A O 1
ATOM 774 N N . THR A 1 95 ? -6.014 -9.405 14.879 1.00 93.25 95 THR A N 1
ATOM 775 C CA . THR A 1 95 ? -6.624 -9.923 16.123 1.00 93.25 95 THR A CA 1
ATOM 776 C C . THR A 1 95 ? -6.523 -8.966 17.316 1.00 93.25 95 THR A C 1
ATOM 778 O O . THR A 1 95 ? -7.438 -8.894 18.129 1.00 93.25 95 THR A O 1
ATOM 781 N N . GLN A 1 96 ? -5.448 -8.178 17.407 1.00 94.62 96 GLN A N 1
ATOM 782 C CA . GLN A 1 96 ? -5.274 -7.154 18.446 1.00 94.62 96 GLN A CA 1
ATOM 783 C C . GLN A 1 96 ? -6.226 -5.944 18.320 1.00 94.62 96 GLN A C 1
ATOM 785 O O . GLN A 1 96 ? -6.401 -5.216 19.299 1.00 94.62 96 GLN A O 1
ATOM 790 N N . PHE A 1 97 ? -6.823 -5.722 17.146 1.00 96.69 97 PHE A N 1
ATOM 791 C CA . PHE A 1 97 ? -7.696 -4.590 16.803 1.00 96.69 97 PHE A CA 1
ATOM 792 C C . PHE A 1 97 ? -9.126 -5.012 16.435 1.00 96.69 97 PHE A C 1
ATOM 794 O O . PHE A 1 97 ? -10.026 -4.174 16.428 1.00 96.69 97 PHE A O 1
ATOM 801 N N . ALA A 1 98 ? -9.351 -6.293 16.143 1.00 95.31 98 ALA A N 1
ATOM 802 C CA . ALA A 1 98 ? -10.654 -6.826 15.772 1.00 95.31 98 ALA A CA 1
ATOM 803 C C . ALA A 1 98 ? -11.714 -6.531 16.850 1.00 95.31 98 ALA A C 1
ATOM 805 O O . ALA A 1 98 ? -11.486 -6.746 18.041 1.00 95.31 98 ALA A O 1
ATOM 806 N N . GLY A 1 99 ? -12.868 -6.013 16.419 1.00 94.12 99 GLY A N 1
ATOM 807 C CA . GLY A 1 99 ? -14.001 -5.682 17.291 1.00 94.12 99 GLY A CA 1
ATOM 808 C C . GLY A 1 99 ? -13.807 -4.462 18.199 1.00 94.12 99 GLY A C 1
ATOM 809 O O . GLY A 1 99 ? -14.706 -4.145 18.973 1.00 94.12 99 GLY A O 1
ATOM 810 N N . LYS A 1 100 ? -12.660 -3.775 18.130 1.00 96.50 100 LYS A N 1
ATOM 811 C CA . LYS A 1 100 ? -12.413 -2.543 18.888 1.00 96.50 100 LYS A CA 1
ATOM 812 C C . LYS A 1 100 ? -12.825 -1.320 18.076 1.00 96.50 100 LYS A C 1
ATOM 814 O O . LYS A 1 100 ? -12.648 -1.287 16.860 1.00 96.50 100 LYS A O 1
ATOM 819 N N . ASP A 1 101 ? -13.322 -0.310 18.778 1.00 96.12 101 ASP A N 1
ATOM 820 C CA . ASP A 1 101 ? -13.626 0.993 18.198 1.00 96.12 101 ASP A CA 1
ATOM 821 C C . ASP A 1 101 ? -12.353 1.671 17.660 1.00 96.12 101 ASP A C 1
ATOM 823 O O . ASP A 1 101 ? -11.345 1.785 18.364 1.00 96.12 101 ASP A O 1
ATOM 827 N N . LEU A 1 102 ? -12.396 2.099 16.398 1.00 96.62 102 LEU A N 1
ATOM 828 C CA . LEU A 1 102 ? -11.230 2.624 15.691 1.00 96.62 102 LEU A CA 1
ATOM 829 C C . LEU A 1 102 ? -10.777 3.988 16.235 1.00 96.62 102 LEU A C 1
ATOM 831 O O . LEU A 1 102 ? -9.572 4.241 16.300 1.00 96.62 102 LEU A O 1
ATOM 835 N N . GLU A 1 103 ? -11.710 4.838 16.675 1.00 96.44 103 GLU A N 1
ATOM 836 C CA . GLU A 1 103 ? -11.379 6.136 17.284 1.00 96.44 103 GLU A CA 1
ATOM 837 C C . GLU A 1 103 ? -10.552 5.940 18.556 1.00 96.44 103 GLU A C 1
ATOM 839 O O . GLU A 1 103 ? -9.531 6.598 18.765 1.00 96.44 103 GLU A O 1
ATOM 844 N N . THR A 1 104 ? -10.934 4.952 19.364 1.00 95.56 104 THR A N 1
ATOM 845 C CA . THR A 1 104 ? -10.197 4.563 20.568 1.00 95.56 104 THR A CA 1
ATOM 846 C C . THR A 1 104 ? -8.822 3.973 20.236 1.00 95.56 104 THR A C 1
ATOM 848 O O . THR A 1 104 ? -7.855 4.204 20.962 1.00 95.56 104 THR A O 1
ATOM 851 N N . LEU A 1 105 ? -8.701 3.217 19.138 1.00 96.50 105 LEU A N 1
ATOM 852 C CA . LEU A 1 105 ? -7.437 2.598 18.727 1.00 96.50 105 LEU A CA 1
ATOM 853 C C . LEU A 1 105 ? -6.391 3.610 18.259 1.00 96.50 105 LEU A C 1
ATOM 855 O O . LEU A 1 105 ? -5.210 3.427 18.575 1.00 96.50 105 LEU A O 1
ATOM 859 N N . LYS A 1 106 ? -6.804 4.651 17.525 1.00 96.06 106 LYS A N 1
ATOM 860 C CA . LYS A 1 106 ? -5.906 5.595 16.839 1.00 96.06 106 LYS A CA 1
ATOM 861 C C . LYS A 1 106 ? -4.845 6.200 17.767 1.00 96.06 106 LYS A C 1
ATOM 863 O O . LYS A 1 106 ? -3.696 6.355 17.366 1.00 96.06 106 LYS A O 1
ATOM 868 N N . GLY A 1 107 ? -5.215 6.499 19.015 1.00 94.44 107 GLY A N 1
ATOM 869 C CA . GLY A 1 107 ? -4.328 7.098 20.019 1.00 94.44 107 GLY A CA 1
ATOM 870 C C . GLY A 1 107 ? -3.413 6.118 20.764 1.00 94.44 107 GLY A C 1
ATOM 871 O O . GLY A 1 107 ? -2.667 6.534 21.647 1.00 94.44 107 GLY A O 1
ATOM 872 N N . THR A 1 108 ? -3.469 4.817 20.467 1.00 97.94 108 THR A N 1
ATOM 873 C CA . THR A 1 108 ? -2.725 3.800 21.226 1.00 97.94 108 THR A CA 1
ATOM 874 C C . THR A 1 108 ? -1.339 3.520 20.644 1.00 97.94 108 THR A C 1
ATOM 876 O O . THR A 1 108 ? -1.148 3.446 19.429 1.00 97.94 108 THR A O 1
ATOM 879 N N . THR A 1 109 ? -0.367 3.230 21.516 1.00 97.88 109 THR A N 1
ATOM 880 C CA . THR A 1 109 ? 0.990 2.820 21.107 1.00 97.88 109 THR A CA 1
ATOM 881 C C . THR A 1 109 ? 0.989 1.559 20.243 1.00 97.88 109 THR A C 1
ATOM 883 O O . THR A 1 109 ? 1.802 1.431 19.329 1.00 97.88 109 THR A O 1
ATOM 886 N N . SER A 1 110 ? 0.077 0.617 20.507 1.00 97.44 110 SER A N 1
ATOM 887 C CA . SER A 1 110 ? -0.056 -0.618 19.722 1.00 97.44 110 SER A CA 1
ATOM 888 C C . SER A 1 110 ? -0.474 -0.325 18.278 1.00 97.44 110 SER A C 1
ATOM 890 O O . SER A 1 110 ? 0.120 -0.885 17.352 1.00 97.44 110 SER A O 1
ATOM 892 N N . PHE A 1 111 ? -1.429 0.590 18.077 1.00 98.19 111 PHE A N 1
ATOM 893 C CA . PHE A 1 111 ? -1.857 1.017 16.747 1.00 98.19 111 PHE A CA 1
ATOM 894 C C . PHE A 1 111 ? -0.731 1.730 15.997 1.00 98.19 111 PHE A C 1
ATOM 896 O O . PHE A 1 111 ? -0.392 1.321 14.888 1.00 98.19 111 PHE A O 1
ATOM 903 N N . ALA A 1 112 ? -0.071 2.699 16.642 1.00 98.31 112 ALA A N 1
ATOM 904 C CA . ALA A 1 112 ? 1.075 3.401 16.065 1.00 98.31 112 ALA A CA 1
ATOM 905 C C . ALA A 1 112 ? 2.209 2.440 15.674 1.00 98.31 112 ALA A C 1
ATOM 907 O O . ALA A 1 112 ? 2.690 2.474 14.547 1.00 98.31 112 ALA A O 1
ATOM 908 N N . THR A 1 113 ? 2.562 1.497 16.552 1.00 98.31 113 THR A N 1
ATOM 909 C CA . THR A 1 113 ? 3.593 0.483 16.270 1.00 98.31 113 THR A CA 1
ATOM 910 C C . THR A 1 113 ? 3.241 -0.362 15.048 1.00 98.31 113 THR A C 1
ATOM 912 O O . THR A 1 113 ? 4.115 -0.720 14.257 1.00 98.31 113 THR A O 1
ATOM 915 N N . HIS A 1 114 ? 1.968 -0.730 14.897 1.00 97.50 114 HIS A N 1
ATOM 916 C CA . HIS A 1 114 ? 1.537 -1.521 13.755 1.00 97.50 114 HIS A CA 1
ATOM 917 C C . HIS A 1 114 ? 1.556 -0.707 12.457 1.00 97.50 114 HIS A C 1
ATOM 919 O O . HIS A 1 114 ? 2.062 -1.192 11.446 1.00 97.50 114 HIS A O 1
ATOM 925 N N . ALA A 1 115 ? 1.079 0.536 12.510 1.00 98.31 115 ALA A N 1
ATOM 926 C CA . ALA A 1 115 ? 1.124 1.470 11.395 1.00 98.31 115 ALA A CA 1
ATOM 927 C C . ALA A 1 115 ? 2.557 1.690 10.886 1.00 98.31 115 ALA A C 1
ATOM 929 O O . ALA A 1 115 ? 2.813 1.543 9.690 1.00 98.31 115 ALA A O 1
ATOM 930 N N . THR A 1 116 ? 3.509 1.916 11.799 1.00 98.38 116 THR A N 1
ATOM 931 C CA . THR A 1 116 ? 4.931 2.056 11.459 1.00 98.38 116 THR A CA 1
ATOM 932 C C . THR A 1 116 ? 5.451 0.845 10.692 1.00 98.38 116 THR A C 1
ATOM 934 O O . THR A 1 116 ? 6.119 1.017 9.684 1.00 98.38 116 THR A O 1
ATOM 937 N N . ARG A 1 117 ? 5.109 -0.391 11.086 1.00 97.81 117 ARG A N 1
ATOM 938 C CA . ARG A 1 117 ? 5.590 -1.597 10.379 1.00 97.81 117 ARG A CA 1
ATOM 939 C C . ARG A 1 117 ? 5.145 -1.650 8.916 1.00 97.81 117 ARG A C 1
ATOM 941 O O . ARG A 1 117 ? 5.931 -2.061 8.067 1.00 97.81 117 ARG A O 1
ATOM 948 N N . ILE A 1 118 ? 3.906 -1.251 8.626 1.00 97.56 118 ILE A N 1
ATOM 949 C CA . ILE A 1 118 ? 3.362 -1.243 7.259 1.00 97.56 118 ILE A CA 1
ATOM 950 C C . ILE A 1 118 ? 4.070 -0.174 6.420 1.00 97.56 118 ILE A C 1
ATOM 952 O O . ILE A 1 118 ? 4.530 -0.447 5.313 1.00 97.56 118 ILE A O 1
ATOM 956 N N . VAL A 1 119 ? 4.203 1.034 6.964 1.00 98.38 119 VAL A N 1
ATOM 957 C CA . VAL A 1 119 ? 4.827 2.160 6.260 1.00 98.38 119 VAL A CA 1
ATOM 958 C C . VAL A 1 119 ? 6.339 1.975 6.095 1.00 98.38 119 VAL A C 1
ATOM 960 O O . VAL A 1 119 ? 6.884 2.301 5.040 1.00 98.38 119 VAL A O 1
ATOM 963 N N . SER A 1 120 ? 7.028 1.372 7.066 1.00 98.44 120 SER A N 1
ATOM 964 C CA . SER A 1 120 ? 8.430 0.973 6.908 1.00 98.44 120 SER A CA 1
ATOM 965 C C . SER A 1 120 ? 8.597 -0.047 5.783 1.00 98.44 120 SER A C 1
ATOM 967 O O . SER A 1 120 ? 9.471 0.137 4.947 1.00 98.44 120 SER A O 1
ATOM 969 N N . PHE A 1 121 ? 7.718 -1.052 5.680 1.00 98.62 121 PHE A N 1
ATOM 970 C CA . PHE A 1 121 ? 7.769 -2.007 4.567 1.00 98.62 121 PHE A CA 1
ATOM 971 C C . PHE A 1 121 ? 7.600 -1.324 3.201 1.00 98.62 121 PHE A C 1
ATOM 973 O O . PHE A 1 121 ? 8.365 -1.605 2.281 1.00 98.62 121 PHE A O 1
ATOM 980 N N . LEU A 1 122 ? 6.630 -0.410 3.061 1.00 98.44 122 LEU A N 1
ATOM 981 C CA . LEU A 1 122 ? 6.459 0.356 1.819 1.00 98.44 122 LEU A CA 1
ATOM 982 C C . LEU A 1 122 ? 7.693 1.215 1.512 1.00 98.44 122 LEU A C 1
ATOM 984 O O . LEU A 1 122 ? 8.115 1.284 0.362 1.00 98.44 122 LEU A O 1
ATOM 988 N N . SER A 1 123 ? 8.308 1.812 2.535 1.00 98.56 123 SER A N 1
ATOM 989 C CA . SER A 1 123 ? 9.539 2.596 2.380 1.00 98.56 123 SER A CA 1
ATOM 990 C C . SER A 1 123 ? 10.714 1.739 1.905 1.00 98.56 123 SER A C 1
ATOM 992 O O . SER A 1 123 ? 11.410 2.133 0.972 1.00 98.56 123 SER A O 1
ATOM 994 N N . ASP A 1 124 ? 10.900 0.554 2.489 1.00 98.38 124 ASP A N 1
ATOM 995 C CA . ASP A 1 124 ? 11.943 -0.393 2.085 1.00 98.38 124 ASP A CA 1
ATOM 996 C C . ASP A 1 124 ? 11.718 -0.885 0.651 1.00 98.38 124 ASP A C 1
ATOM 998 O O . ASP A 1 124 ? 12.652 -0.953 -0.149 1.00 98.38 124 ASP A O 1
ATOM 1002 N N . PHE A 1 125 ? 10.466 -1.185 0.295 1.00 98.31 125 PHE A N 1
ATOM 1003 C CA . PHE A 1 125 ? 10.097 -1.581 -1.061 1.00 98.31 125 PHE A CA 1
ATOM 1004 C C . PHE A 1 125 ? 10.412 -0.479 -2.085 1.00 98.31 125 PHE A C 1
ATOM 1006 O O . PHE A 1 125 ? 11.063 -0.753 -3.093 1.00 98.31 125 PHE A O 1
ATOM 1013 N N . ILE A 1 126 ? 10.020 0.769 -1.805 1.00 98.19 126 ILE A N 1
ATOM 1014 C CA . ILE A 1 126 ? 10.299 1.932 -2.664 1.00 98.19 126 ILE A CA 1
ATOM 1015 C C . ILE A 1 126 ? 11.804 2.154 -2.821 1.00 98.19 126 ILE A C 1
ATOM 1017 O O . ILE A 1 126 ? 12.270 2.352 -3.941 1.00 98.19 126 ILE A O 1
ATOM 1021 N N . LEU A 1 127 ? 12.569 2.063 -1.730 1.00 97.75 127 LEU A N 1
ATOM 1022 C CA . LEU A 1 127 ? 14.025 2.199 -1.761 1.00 97.75 127 LEU A CA 1
ATOM 1023 C C . LEU A 1 127 ? 14.681 1.130 -2.645 1.00 97.75 127 LEU A C 1
ATOM 1025 O O . LEU A 1 127 ? 15.596 1.424 -3.415 1.00 97.75 127 LEU A O 1
ATOM 1029 N N . LEU A 1 128 ? 14.227 -0.121 -2.547 1.00 97.69 128 LEU A N 1
ATOM 1030 C CA . LEU A 1 128 ? 14.779 -1.206 -3.351 1.00 97.69 128 LEU A CA 1
ATOM 1031 C C . LEU A 1 128 ? 14.455 -1.035 -4.841 1.00 97.69 128 LEU A C 1
ATOM 1033 O O . LEU A 1 128 ? 15.324 -1.323 -5.665 1.00 97.69 128 LEU A O 1
ATOM 1037 N N . MET A 1 129 ? 13.261 -0.539 -5.187 1.00 96.62 129 MET A N 1
ATOM 1038 C CA . MET A 1 129 ? 12.844 -0.310 -6.579 1.00 96.62 129 MET A CA 1
ATOM 1039 C C . MET A 1 129 ? 13.730 0.680 -7.343 1.00 96.62 129 MET A C 1
ATOM 1041 O O . MET A 1 129 ? 13.797 0.596 -8.565 1.00 96.62 129 MET A O 1
ATOM 1045 N N . GLU A 1 130 ? 14.463 1.562 -6.656 1.00 95.06 130 GLU A N 1
ATOM 1046 C CA . GLU A 1 130 ? 15.339 2.554 -7.300 1.00 95.06 130 GLU A CA 1
ATOM 1047 C C . GLU A 1 130 ? 16.436 1.937 -8.175 1.00 95.06 130 GLU A C 1
ATOM 1049 O O . GLU A 1 130 ? 17.004 2.601 -9.044 1.00 95.06 130 GLU A O 1
ATOM 1054 N N . ASN A 1 131 ? 16.771 0.668 -7.939 1.00 93.81 131 ASN A N 1
ATOM 1055 C CA . ASN A 1 131 ? 17.780 -0.037 -8.703 1.00 93.81 131 ASN A CA 1
ATOM 1056 C C . ASN A 1 131 ? 17.301 -1.446 -9.042 1.00 93.81 131 ASN A C 1
ATOM 1058 O O . ASN A 1 131 ? 17.211 -2.310 -8.176 1.00 93.81 131 ASN A O 1
ATOM 1062 N N . ASN A 1 132 ? 17.111 -1.716 -10.332 1.00 90.56 132 ASN A N 1
ATOM 1063 C CA . ASN A 1 132 ? 16.655 -3.014 -10.839 1.00 90.56 132 ASN A CA 1
ATOM 1064 C C . ASN A 1 132 ? 17.531 -4.202 -10.410 1.00 90.56 132 ASN A C 1
ATOM 1066 O O . ASN A 1 132 ? 17.052 -5.334 -10.355 1.00 90.56 132 ASN A O 1
ATOM 1070 N N . LYS A 1 133 ? 18.803 -3.967 -10.056 1.00 94.06 133 LYS A N 1
ATOM 1071 C CA . LYS A 1 133 ? 19.684 -5.007 -9.497 1.00 94.06 133 LYS A CA 1
ATOM 1072 C C . LYS A 1 133 ? 19.211 -5.526 -8.133 1.00 94.06 133 LYS A C 1
ATOM 1074 O O . LYS A 1 133 ? 19.637 -6.601 -7.725 1.00 94.06 133 LYS A O 1
ATOM 1079 N N . ASN A 1 134 ? 18.324 -4.801 -7.455 1.00 96.44 134 ASN A N 1
ATOM 1080 C CA . ASN A 1 134 ? 17.750 -5.175 -6.166 1.00 96.44 134 ASN A CA 1
ATOM 1081 C C . ASN A 1 134 ? 16.535 -6.100 -6.285 1.00 96.44 134 ASN A C 1
ATOM 1083 O O . ASN A 1 134 ? 16.018 -6.526 -5.253 1.00 96.44 134 ASN A O 1
ATOM 1087 N N . LEU A 1 135 ? 16.082 -6.448 -7.498 1.00 95.62 135 LEU A N 1
ATOM 1088 C CA . LEU A 1 135 ? 14.938 -7.343 -7.698 1.00 95.62 135 LEU A CA 1
ATOM 1089 C C . LEU A 1 135 ? 15.011 -8.639 -6.858 1.00 95.62 135 LEU A C 1
ATOM 1091 O O . LEU A 1 135 ? 13.993 -9.002 -6.270 1.00 95.62 135 LEU A O 1
ATOM 1095 N N . PRO A 1 136 ? 16.169 -9.316 -6.697 1.00 95.69 136 PRO A N 1
ATOM 1096 C CA . PRO A 1 136 ? 16.265 -10.455 -5.782 1.00 95.69 136 PRO A CA 1
ATOM 1097 C C . PRO A 1 136 ? 15.901 -10.103 -4.328 1.00 95.69 136 PRO A C 1
ATOM 1099 O O . PRO A 1 136 ? 15.173 -10.849 -3.680 1.00 95.69 136 PRO A O 1
ATOM 1102 N N . GLY A 1 137 ? 16.343 -8.947 -3.822 1.00 96.25 137 GLY A N 1
ATOM 1103 C CA . GLY A 1 137 ? 15.997 -8.466 -2.480 1.00 96.25 137 GLY A CA 1
ATOM 1104 C C . GLY A 1 137 ? 14.516 -8.107 -2.339 1.00 96.25 137 GLY A C 1
ATOM 1105 O O . GLY A 1 137 ? 13.893 -8.449 -1.335 1.00 96.25 137 GLY A O 1
ATOM 1106 N N . ILE A 1 138 ? 13.929 -7.503 -3.377 1.00 97.75 138 ILE A N 1
ATOM 1107 C CA . ILE A 1 138 ? 12.487 -7.223 -3.444 1.00 97.75 138 ILE A CA 1
ATOM 1108 C C . ILE A 1 138 ? 11.694 -8.524 -3.338 1.00 97.75 138 ILE A C 1
ATOM 1110 O O . ILE A 1 138 ? 10.809 -8.641 -2.491 1.00 97.75 138 ILE A O 1
ATOM 1114 N N . LYS A 1 139 ? 12.050 -9.538 -4.135 1.00 97.19 139 LYS A N 1
ATOM 1115 C CA . LYS A 1 139 ? 11.415 -10.859 -4.068 1.00 97.19 139 LYS A CA 1
ATOM 1116 C C . LYS A 1 139 ? 11.499 -11.445 -2.664 1.00 97.19 139 LYS A C 1
ATOM 1118 O O . LYS A 1 139 ? 10.490 -11.936 -2.175 1.00 97.19 139 LYS A O 1
ATOM 1123 N N . VAL A 1 140 ? 12.639 -11.355 -1.976 1.00 97.25 140 VAL A N 1
ATOM 1124 C CA . VAL A 1 140 ? 12.767 -11.864 -0.596 1.00 97.25 140 VAL A CA 1
ATOM 1125 C C . VAL A 1 140 ? 11.750 -11.211 0.343 1.00 97.25 140 VAL A C 1
ATOM 1127 O O . VAL A 1 140 ? 10.970 -11.921 0.983 1.00 97.25 140 VAL A O 1
ATOM 1130 N N . ILE A 1 141 ? 11.718 -9.876 0.420 1.00 97.94 141 ILE A N 1
ATOM 1131 C CA . ILE A 1 141 ? 10.851 -9.193 1.393 1.00 97.94 141 ILE A CA 1
ATOM 1132 C C . ILE A 1 141 ? 9.367 -9.311 1.022 1.00 97.94 141 ILE A C 1
ATOM 1134 O O . ILE A 1 141 ? 8.525 -9.506 1.902 1.00 97.94 141 ILE A O 1
ATOM 1138 N N . VAL A 1 142 ? 9.036 -9.256 -0.273 1.00 98.50 142 VAL A N 1
ATOM 1139 C CA . VAL A 1 142 ? 7.648 -9.295 -0.743 1.00 98.50 142 VAL A CA 1
ATOM 1140 C C . VAL A 1 142 ? 7.091 -10.718 -0.702 1.00 98.50 142 VAL A C 1
ATOM 1142 O O . VAL A 1 142 ? 5.947 -10.892 -0.288 1.00 98.50 142 VAL A O 1
ATOM 1145 N N . ASN A 1 143 ? 7.880 -11.753 -1.025 1.00 98.31 143 ASN A N 1
ATOM 1146 C CA . ASN A 1 143 ? 7.445 -13.142 -0.828 1.00 98.31 143 ASN A CA 1
ATOM 1147 C C . ASN A 1 143 ? 7.179 -13.422 0.653 1.00 98.31 143 ASN A C 1
ATOM 1149 O O . ASN A 1 143 ? 6.134 -13.971 0.998 1.00 98.31 143 ASN A O 1
ATOM 1153 N N . GLN A 1 144 ? 8.081 -13.002 1.547 1.00 97.88 144 GLN A N 1
ATOM 1154 C CA . GLN A 1 144 ? 7.879 -13.181 2.985 1.00 97.88 144 GLN A CA 1
ATOM 1155 C C . GLN A 1 144 ? 6.607 -12.471 3.470 1.00 97.88 144 GLN A C 1
ATOM 1157 O O . GLN A 1 144 ? 5.848 -13.027 4.270 1.00 97.88 144 GLN A O 1
ATOM 1162 N N . MET A 1 145 ? 6.349 -11.259 2.971 1.00 97.94 145 MET A N 1
ATOM 1163 C CA . MET A 1 145 ? 5.116 -10.524 3.242 1.00 97.94 145 MET A CA 1
ATOM 1164 C C . MET A 1 145 ? 3.890 -11.285 2.714 1.00 97.94 145 MET A C 1
ATOM 1166 O O . MET A 1 145 ? 2.969 -11.546 3.491 1.00 97.94 145 MET A O 1
ATOM 1170 N N . GLY A 1 146 ? 3.897 -11.719 1.452 1.00 98.12 146 GLY A N 1
ATOM 1171 C CA . GLY A 1 146 ? 2.802 -12.460 0.824 1.00 98.12 146 GLY A CA 1
ATOM 1172 C C . GLY A 1 146 ? 2.470 -13.771 1.543 1.00 98.12 146 GLY A C 1
ATOM 1173 O O . GLY A 1 146 ? 1.306 -14.021 1.849 1.00 98.12 146 GLY A O 1
ATOM 1174 N N . GLN A 1 147 ? 3.477 -14.570 1.914 1.00 98.00 147 GLN A N 1
ATOM 1175 C CA . GLN A 1 147 ? 3.278 -15.802 2.694 1.00 98.00 147 GLN A CA 1
ATOM 1176 C C . GLN A 1 147 ? 2.657 -15.527 4.067 1.00 98.00 147 GLN A C 1
ATOM 1178 O O . GLN A 1 147 ? 1.722 -16.211 4.485 1.00 98.00 147 GLN A O 1
ATOM 1183 N N . ASN A 1 148 ? 3.123 -14.486 4.763 1.00 97.00 148 ASN A N 1
ATOM 1184 C CA . ASN A 1 148 ? 2.560 -14.100 6.056 1.00 97.00 148 ASN A CA 1
ATOM 1185 C C . ASN A 1 148 ? 1.0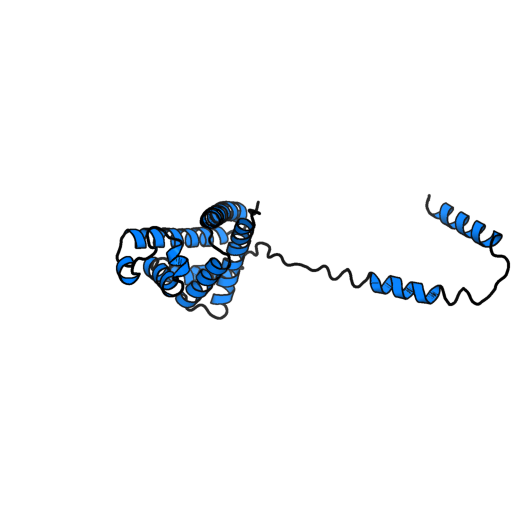81 -13.693 5.956 1.00 97.00 148 ASN A C 1
ATOM 1187 O O . ASN A 1 148 ? 0.313 -13.963 6.879 1.00 97.00 148 ASN A O 1
ATOM 1191 N N . HIS A 1 149 ? 0.678 -13.054 4.856 1.00 97.62 149 HIS A N 1
ATOM 1192 C CA . HIS A 1 149 ? -0.711 -12.657 4.613 1.00 97.62 149 HIS A CA 1
ATOM 1193 C C . HIS A 1 149 ? -1.578 -13.839 4.164 1.00 97.62 149 HIS A C 1
ATOM 1195 O O . HIS A 1 149 ? -2.696 -13.987 4.661 1.00 97.62 149 HIS A O 1
ATOM 1201 N N . LYS A 1 150 ? -1.035 -14.754 3.347 1.00 97.56 150 LYS A N 1
ATOM 1202 C CA . LYS A 1 150 ? -1.687 -16.028 3.006 1.00 97.56 150 LYS A CA 1
ATOM 1203 C C . LYS A 1 150 ? -2.046 -16.830 4.254 1.00 97.56 150 LYS A C 1
ATOM 1205 O O . LYS A 1 150 ? -3.190 -17.242 4.415 1.00 97.56 150 LYS A O 1
ATOM 1210 N N . ASN A 1 151 ? -1.090 -16.995 5.169 1.00 96.56 151 ASN A N 1
ATOM 1211 C CA . ASN A 1 151 ? -1.277 -17.759 6.408 1.00 96.56 151 ASN A CA 1
ATOM 1212 C C . ASN A 1 151 ? -2.351 -17.164 7.335 1.00 96.56 151 ASN A C 1
ATOM 1214 O O . ASN A 1 151 ? -2.858 -17.855 8.213 1.00 96.56 151 ASN A O 1
ATOM 1218 N N . ARG A 1 152 ? -2.706 -15.887 7.147 1.00 95.31 152 ARG A N 1
ATOM 1219 C CA . ARG A 1 152 ? -3.764 -15.180 7.890 1.00 95.31 152 ARG A CA 1
ATOM 1220 C C . ARG A 1 152 ? -5.085 -15.100 7.117 1.00 95.31 152 ARG A C 1
ATOM 1222 O O . ARG A 1 152 ? -6.024 -14.458 7.581 1.00 95.31 152 ARG A O 1
ATOM 1229 N N . GLY A 1 153 ? -5.161 -15.730 5.944 1.00 96.19 153 GLY A N 1
ATOM 1230 C CA . GLY A 1 153 ? -6.347 -15.727 5.092 1.00 96.19 153 GLY A CA 1
ATOM 1231 C C . GLY A 1 153 ? -6.715 -14.335 4.579 1.00 96.19 153 GLY A C 1
ATOM 1232 O O . GLY A 1 153 ? -7.902 -14.012 4.525 1.00 96.19 153 GLY A O 1
ATOM 1233 N N . VAL A 1 154 ? -5.722 -13.492 4.284 1.00 97.62 154 VAL A N 1
ATOM 1234 C CA . VAL A 1 154 ? -5.935 -12.204 3.606 1.00 97.62 154 VAL A CA 1
ATOM 1235 C C . VAL A 1 154 ? -6.154 -12.464 2.117 1.00 97.62 154 VAL A C 1
ATOM 1237 O O . VAL A 1 154 ? -5.417 -13.246 1.512 1.00 97.62 154 VAL A O 1
ATOM 1240 N N . THR A 1 155 ? -7.179 -11.845 1.535 1.00 98.00 155 THR A N 1
ATOM 1241 C CA . THR A 1 155 ? -7.573 -12.073 0.135 1.00 98.00 155 THR A CA 1
ATOM 1242 C C . THR A 1 155 ? -6.946 -11.046 -0.809 1.00 98.00 155 THR A C 1
ATOM 1244 O O . THR A 1 155 ? -6.459 -10.000 -0.381 1.00 98.00 155 THR A O 1
ATOM 1247 N N . LYS A 1 156 ? -6.972 -11.331 -2.119 1.00 98.38 156 LYS A N 1
ATOM 1248 C CA . LYS A 1 156 ? -6.572 -10.362 -3.156 1.00 98.38 156 LYS A CA 1
ATOM 1249 C C . LYS A 1 156 ? -7.447 -9.106 -3.118 1.00 98.38 156 LYS A C 1
ATOM 1251 O O . LYS A 1 156 ? -6.927 -8.009 -3.283 1.00 98.38 156 LYS A O 1
ATOM 1256 N N . ASP A 1 157 ? -8.739 -9.268 -2.837 1.00 98.38 157 ASP A N 1
ATOM 1257 C CA . ASP A 1 157 ? -9.687 -8.155 -2.721 1.00 98.38 157 ASP A CA 1
ATOM 1258 C C . ASP A 1 157 ? -9.289 -7.200 -1.592 1.00 98.38 157 ASP A C 1
ATOM 1260 O O . ASP A 1 157 ? -9.194 -6.004 -1.832 1.00 98.38 157 ASP A O 1
ATOM 1264 N N . GLN A 1 158 ? -8.893 -7.725 -0.429 1.00 98.38 158 GLN A N 1
ATOM 1265 C CA . GLN A 1 158 ? -8.413 -6.909 0.694 1.00 98.38 158 GLN A CA 1
ATOM 1266 C C . GLN A 1 158 ? -7.118 -6.149 0.384 1.00 98.38 158 GLN A C 1
ATOM 1268 O O . GLN A 1 158 ? -6.911 -5.030 0.853 1.00 98.38 158 GLN A O 1
ATOM 1273 N N . PHE A 1 159 ? -6.228 -6.729 -0.426 1.00 98.56 159 PHE A N 1
ATOM 1274 C CA . PHE A 1 159 ? -5.088 -5.980 -0.956 1.00 98.56 159 PHE A CA 1
ATOM 1275 C C . PHE A 1 159 ? -5.562 -4.861 -1.895 1.00 98.56 159 PHE A C 1
ATOM 1277 O O . PHE A 1 159 ? -5.147 -3.719 -1.737 1.00 98.56 159 PHE A O 1
ATOM 1284 N N . ASN A 1 160 ? -6.477 -5.133 -2.824 1.00 98.56 160 ASN A N 1
ATOM 1285 C CA . ASN A 1 160 ? -6.990 -4.100 -3.728 1.00 98.56 160 ASN A CA 1
ATOM 1286 C C . ASN A 1 160 ? -7.739 -2.973 -2.988 1.00 98.56 160 ASN A C 1
ATOM 1288 O O . ASN A 1 160 ? -7.563 -1.805 -3.324 1.00 98.56 160 ASN A O 1
ATOM 1292 N N . GLU A 1 161 ? -8.503 -3.288 -1.946 1.00 98.56 161 GLU A N 1
ATOM 1293 C CA . GLU A 1 161 ? -9.139 -2.319 -1.042 1.00 98.56 161 GLU A CA 1
ATOM 1294 C C . GLU A 1 161 ? -8.105 -1.437 -0.328 1.00 98.56 161 GLU A C 1
ATOM 1296 O O . GLU A 1 161 ? -8.245 -0.208 -0.298 1.00 98.56 161 GLU A O 1
ATOM 1301 N N . PHE A 1 162 ? -7.013 -2.041 0.162 1.00 98.50 162 PHE A N 1
ATOM 1302 C CA . PHE A 1 162 ? -5.865 -1.305 0.692 1.00 98.50 162 PHE A CA 1
ATOM 1303 C C . PHE A 1 162 ? -5.291 -0.340 -0.356 1.00 98.50 162 PHE A C 1
ATOM 1305 O O . PHE A 1 162 ? -5.117 0.838 -0.049 1.00 98.50 162 PHE A O 1
ATOM 1312 N N . LYS A 1 163 ? -5.019 -0.804 -1.589 1.00 98.44 163 LYS A N 1
ATOM 1313 C CA . LYS A 1 163 ? -4.484 0.028 -2.689 1.00 98.44 163 LYS A CA 1
ATOM 1314 C C . LYS A 1 163 ? -5.400 1.212 -2.988 1.00 98.44 163 LYS A C 1
ATOM 1316 O O . LYS A 1 163 ? -4.932 2.346 -3.044 1.00 98.44 163 LYS A O 1
ATOM 1321 N N . ASN A 1 164 ? -6.696 0.956 -3.136 1.00 98.31 164 ASN A N 1
ATOM 1322 C CA . ASN A 1 164 ? -7.681 1.983 -3.467 1.00 98.31 164 ASN A CA 1
ATOM 1323 C C . ASN A 1 164 ? -7.763 3.047 -2.368 1.00 98.31 164 ASN A C 1
ATOM 1325 O O . ASN A 1 164 ? -7.625 4.236 -2.647 1.00 98.31 164 ASN A O 1
ATOM 1329 N N . THR A 1 165 ? -7.869 2.624 -1.107 1.00 98.50 165 THR A N 1
ATOM 1330 C CA . THR A 1 165 ? -7.934 3.559 0.028 1.00 98.50 165 THR A CA 1
ATOM 1331 C C . THR A 1 165 ? -6.629 4.333 0.206 1.00 98.50 165 THR A C 1
ATOM 1333 O O . THR A 1 165 ? -6.632 5.514 0.554 1.00 98.50 165 THR A O 1
ATOM 1336 N N . PHE A 1 166 ? -5.492 3.688 -0.063 1.00 98.38 166 PHE A N 1
ATOM 1337 C CA . PHE A 1 166 ? -4.194 4.351 -0.070 1.00 98.38 166 PHE A CA 1
ATOM 1338 C C . PHE A 1 166 ? -4.126 5.441 -1.149 1.00 98.38 166 PHE A C 1
ATOM 1340 O O . PHE A 1 166 ? -3.655 6.542 -0.874 1.00 98.38 166 PHE A O 1
ATOM 1347 N N . PHE A 1 167 ? -4.642 5.191 -2.355 1.00 98.38 167 PHE A N 1
ATOM 1348 C CA . PHE A 1 167 ? -4.687 6.204 -3.415 1.00 98.38 167 PHE A CA 1
ATOM 1349 C C . PHE A 1 167 ? -5.586 7.381 -3.070 1.00 98.38 167 PHE A C 1
ATOM 1351 O O . PHE A 1 167 ? -5.205 8.524 -3.324 1.00 98.38 167 PHE A O 1
ATOM 1358 N N . GLU A 1 168 ? -6.735 7.121 -2.453 1.00 98.06 168 GLU A N 1
ATOM 1359 C CA . GLU A 1 168 ? -7.611 8.180 -1.958 1.00 98.06 168 GLU A CA 1
ATOM 1360 C C . GLU A 1 168 ? -6.915 9.042 -0.904 1.00 98.06 168 GLU A C 1
ATOM 1362 O O . GLU A 1 168 ? -6.950 10.269 -1.004 1.00 98.06 168 GLU A O 1
ATOM 1367 N N . TYR A 1 169 ? -6.222 8.417 0.055 1.00 98.00 169 TYR A N 1
ATOM 1368 C CA . TYR A 1 169 ? -5.432 9.123 1.067 1.00 98.00 169 TYR A CA 1
ATOM 1369 C C . TYR A 1 169 ? -4.337 9.996 0.439 1.00 98.00 169 TYR A C 1
ATOM 1371 O O . TYR A 1 169 ? -4.109 11.128 0.862 1.00 98.00 169 TYR A O 1
ATOM 1379 N N . MET A 1 170 ? -3.676 9.482 -0.598 1.00 97.31 170 MET A N 1
ATOM 1380 C CA . MET A 1 170 ? -2.648 10.203 -1.348 1.00 97.31 170 MET A CA 1
ATOM 1381 C C . MET A 1 170 ? -3.211 11.295 -2.263 1.00 97.31 170 MET A C 1
ATOM 1383 O O . MET A 1 170 ? -2.431 12.045 -2.853 1.00 97.31 170 MET A O 1
ATOM 1387 N N . HIS A 1 171 ? -4.537 11.358 -2.429 1.00 97.25 171 HIS A N 1
ATOM 1388 C CA . HIS A 1 171 ? -5.203 12.125 -3.481 1.00 97.25 171 HIS A CA 1
ATOM 1389 C C . HIS A 1 171 ? -4.577 11.863 -4.866 1.00 97.25 171 HIS A C 1
ATOM 1391 O O . HIS A 1 171 ? -4.403 12.773 -5.682 1.00 97.25 171 HIS A O 1
ATOM 1397 N N . ALA A 1 172 ? -4.183 10.609 -5.113 1.00 96.50 172 ALA A N 1
ATOM 1398 C CA . ALA A 1 172 ? -3.484 10.217 -6.325 1.00 96.50 172 ALA A CA 1
ATOM 1399 C C . ALA A 1 172 ? -4.427 10.292 -7.533 1.00 96.50 172 ALA A C 1
ATOM 1401 O O . ALA A 1 172 ? -5.503 9.701 -7.536 1.00 96.50 172 ALA A O 1
ATOM 1402 N N . SER A 1 173 ? -4.007 11.010 -8.573 1.00 97.19 173 SER A N 1
ATOM 1403 C CA . SER A 1 173 ? -4.713 11.117 -9.855 1.00 97.19 173 SER A CA 1
ATOM 1404 C C . SER A 1 173 ? -3.716 11.339 -10.997 1.00 97.19 173 SER A C 1
ATOM 1406 O O . SER A 1 173 ? -2.554 11.674 -10.745 1.00 97.19 173 SER A O 1
ATOM 1408 N N . GLY A 1 174 ? -4.147 11.125 -12.245 1.00 97.75 174 GLY A N 1
ATOM 1409 C CA . GLY A 1 174 ? -3.305 11.315 -13.434 1.00 97.75 174 GLY A CA 1
ATOM 1410 C C . GLY A 1 174 ? -1.987 10.536 -13.351 1.00 97.75 174 GLY A C 1
ATOM 1411 O O . GLY A 1 174 ? -1.972 9.378 -12.931 1.00 97.75 174 GLY A O 1
ATOM 1412 N N . ASP A 1 175 ? -0.880 11.196 -13.688 1.00 98.06 175 ASP A N 1
ATOM 1413 C CA . ASP A 1 175 ? 0.463 10.599 -13.700 1.00 98.06 175 ASP A CA 1
ATOM 1414 C C . ASP A 1 175 ? 0.889 10.055 -12.329 1.00 98.06 175 ASP A C 1
ATOM 1416 O O . ASP A 1 175 ? 1.561 9.029 -12.242 1.00 98.06 175 ASP A O 1
ATOM 1420 N N . LEU A 1 176 ? 0.464 10.702 -11.236 1.00 98.12 176 LEU A N 1
ATOM 1421 C CA . LEU A 1 176 ? 0.773 10.227 -9.888 1.00 98.12 176 LEU A CA 1
ATOM 1422 C C . LEU A 1 176 ? 0.104 8.876 -9.617 1.00 98.12 176 LEU A C 1
ATOM 1424 O O . LEU A 1 176 ? 0.743 7.965 -9.095 1.00 98.12 176 LEU A O 1
ATOM 1428 N N . GLN A 1 177 ? -1.173 8.740 -9.976 1.00 98.12 177 GLN A 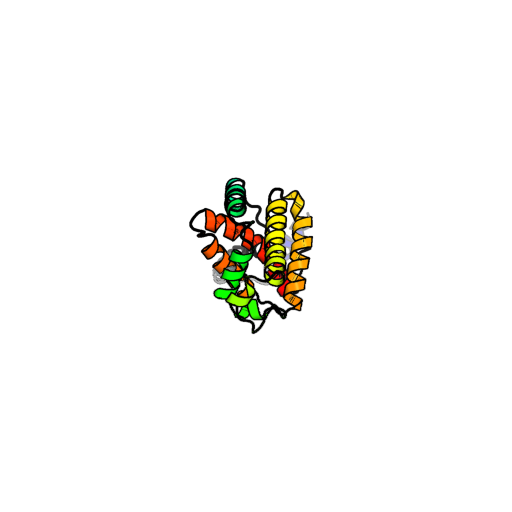N 1
ATOM 1429 C CA . GLN A 1 177 ? -1.890 7.475 -9.823 1.00 98.12 177 GLN A CA 1
ATOM 1430 C C . GLN A 1 177 ? -1.332 6.398 -10.752 1.00 98.12 177 GLN A C 1
ATOM 1432 O O . GLN A 1 177 ? -1.245 5.248 -10.338 1.00 98.12 177 GLN A O 1
ATOM 1437 N N . HIS A 1 178 ? -0.935 6.756 -11.976 1.00 98.12 178 HIS A N 1
ATOM 1438 C CA . HIS A 1 178 ? -0.274 5.834 -12.900 1.00 98.12 178 HIS A CA 1
ATOM 1439 C C . HIS A 1 178 ? 1.017 5.266 -12.293 1.00 98.12 178 HIS A C 1
ATOM 1441 O O . HIS A 1 178 ? 1.128 4.059 -12.104 1.00 98.12 178 HIS A O 1
ATOM 1447 N N . ALA A 1 179 ? 1.937 6.131 -11.858 1.00 98.31 179 ALA A N 1
ATOM 1448 C CA . ALA A 1 179 ? 3.209 5.705 -11.275 1.00 98.31 179 ALA A CA 1
ATOM 1449 C C . ALA A 1 179 ? 3.029 4.818 -10.026 1.00 98.31 179 ALA A C 1
ATOM 1451 O O . ALA A 1 179 ? 3.724 3.815 -9.850 1.00 98.31 179 ALA A O 1
ATOM 1452 N N . TRP A 1 180 ? 2.073 5.157 -9.155 1.00 98.44 180 TRP A N 1
ATOM 1453 C CA . TRP A 1 180 ? 1.746 4.314 -8.005 1.00 98.44 180 TRP A CA 1
ATOM 1454 C C . TRP A 1 180 ? 1.052 3.009 -8.394 1.00 98.44 180 TRP A C 1
ATOM 1456 O O . TRP A 1 180 ? 1.301 1.994 -7.747 1.00 98.44 180 TRP A O 1
ATOM 1466 N N . ASN A 1 181 ? 0.203 3.004 -9.425 1.00 98.00 181 ASN A N 1
ATOM 1467 C CA . ASN A 1 181 ? -0.396 1.777 -9.943 1.00 98.00 181 ASN A CA 1
ATOM 1468 C C . ASN A 1 181 ? 0.685 0.778 -10.319 1.00 98.00 181 ASN A C 1
ATOM 1470 O O . ASN A 1 181 ? 0.646 -0.339 -9.825 1.00 98.00 181 ASN A O 1
ATOM 1474 N N . ASP A 1 182 ? 1.687 1.206 -11.075 1.00 97.50 182 ASP A N 1
ATOM 1475 C CA . ASP A 1 182 ? 2.770 0.326 -11.495 1.00 97.50 182 ASP A CA 1
ATOM 1476 C C . ASP A 1 182 ? 3.635 -0.175 -10.336 1.00 97.50 182 ASP A C 1
ATOM 1478 O O . ASP A 1 182 ? 4.018 -1.347 -10.292 1.00 97.50 182 ASP A O 1
ATOM 1482 N N . ALA A 1 183 ? 3.900 0.679 -9.342 1.00 98.00 183 ALA A N 1
ATOM 1483 C CA . ALA A 1 183 ? 4.566 0.253 -8.113 1.00 98.00 183 ALA A CA 1
ATOM 1484 C C . ALA A 1 183 ? 3.762 -0.837 -7.379 1.00 98.00 183 ALA A C 1
ATOM 1486 O O . ALA A 1 183 ? 4.324 -1.844 -6.938 1.00 98.00 183 ALA A O 1
ATOM 1487 N N . PHE A 1 184 ? 2.445 -0.657 -7.259 1.00 98.38 184 PHE A N 1
ATOM 1488 C CA . PHE A 1 184 ? 1.566 -1.647 -6.640 1.00 98.38 184 PHE A CA 1
ATOM 1489 C C . PHE A 1 184 ? 1.390 -2.898 -7.497 1.00 98.38 184 PHE A C 1
ATOM 1491 O O . PHE A 1 184 ? 1.293 -3.979 -6.933 1.00 98.38 184 PHE A O 1
ATOM 1498 N N . ASP A 1 185 ? 1.394 -2.792 -8.820 1.00 97.38 185 ASP A N 1
ATOM 1499 C CA . ASP A 1 185 ? 1.258 -3.937 -9.718 1.00 97.38 185 ASP A CA 1
ATOM 1500 C C . ASP A 1 185 ? 2.502 -4.830 -9.633 1.00 97.38 185 ASP A C 1
ATOM 1502 O O . ASP A 1 185 ? 2.381 -6.049 -9.526 1.00 97.38 185 ASP A O 1
ATOM 1506 N N . ASN A 1 186 ? 3.692 -4.236 -9.514 1.00 97.00 186 ASN A N 1
ATOM 1507 C CA . ASN A 1 186 ? 4.928 -4.950 -9.190 1.00 97.00 186 ASN A CA 1
ATOM 1508 C C . ASN A 1 186 ? 4.877 -5.659 -7.829 1.00 97.00 186 ASN A C 1
ATOM 1510 O O . ASN A 1 186 ? 5.295 -6.815 -7.698 1.00 97.00 186 ASN A O 1
ATOM 1514 N N . LEU A 1 187 ? 4.366 -4.975 -6.800 1.00 97.94 187 LEU A N 1
ATOM 1515 C CA . LEU A 1 187 ? 4.170 -5.562 -5.476 1.00 97.94 187 LEU A CA 1
ATOM 1516 C C . LEU A 1 187 ? 3.167 -6.727 -5.541 1.00 97.94 187 LEU A C 1
ATOM 1518 O O . LEU A 1 187 ? 3.423 -7.807 -5.004 1.00 97.94 187 LEU A O 1
ATOM 1522 N N . TYR A 1 188 ? 2.033 -6.520 -6.209 1.00 97.81 188 TYR A N 1
ATOM 1523 C CA . TYR A 1 188 ? 0.904 -7.449 -6.260 1.00 97.81 188 TYR A CA 1
ATOM 1524 C C . TYR A 1 188 ? 1.152 -8.627 -7.175 1.00 97.81 188 TYR A C 1
ATOM 1526 O O . TYR A 1 188 ? 0.675 -9.711 -6.859 1.00 97.81 188 TYR A O 1
ATOM 1534 N N . TYR A 1 189 ? 1.976 -8.478 -8.209 1.00 96.19 189 TYR A N 1
ATOM 1535 C CA . TYR A 1 189 ? 2.490 -9.609 -8.966 1.00 96.19 189 TYR A CA 1
ATOM 1536 C C . TYR A 1 189 ? 3.095 -10.658 -8.024 1.00 96.19 189 TYR A C 1
ATOM 1538 O O . TYR A 1 189 ? 2.667 -11.813 -8.005 1.00 96.19 189 TYR A O 1
ATOM 1546 N N . ILE A 1 190 ? 4.019 -10.242 -7.152 1.00 97.31 190 ILE A N 1
ATOM 1547 C CA . ILE A 1 190 ? 4.672 -11.158 -6.214 1.00 97.31 190 ILE A CA 1
ATOM 1548 C C . ILE A 1 190 ? 3.683 -11.615 -5.136 1.00 97.31 190 ILE A C 1
ATOM 1550 O O . ILE A 1 190 ? 3.560 -12.814 -4.883 1.00 97.31 190 ILE A O 1
ATOM 1554 N N . VAL A 1 191 ? 2.950 -10.697 -4.498 1.00 98.00 191 VAL A N 1
ATOM 1555 C CA . VAL A 1 191 ? 2.016 -11.041 -3.409 1.00 98.00 191 VAL A CA 1
ATOM 1556 C C . VAL A 1 191 ? 0.943 -12.020 -3.879 1.00 98.00 191 VAL A C 1
ATOM 1558 O O . VAL A 1 191 ? 0.715 -13.029 -3.215 1.00 98.00 191 VAL A O 1
ATOM 1561 N N . PHE A 1 192 ? 0.303 -11.778 -5.020 1.00 97.88 192 PHE A N 1
ATOM 1562 C CA . PHE A 1 192 ? -0.785 -12.624 -5.510 1.00 97.88 192 PHE A CA 1
ATOM 1563 C C . PHE A 1 192 ? -0.275 -13.989 -5.949 1.00 97.88 192 PHE A C 1
ATOM 1565 O O . PHE A 1 192 ? -0.923 -14.986 -5.634 1.00 97.88 192 PHE A O 1
ATOM 1572 N N . SER A 1 193 ? 0.929 -14.056 -6.523 1.00 96.94 193 SER A N 1
ATOM 1573 C CA . SER A 1 193 ? 1.602 -15.330 -6.775 1.00 96.94 193 SER A CA 1
ATOM 1574 C C . SER A 1 193 ? 1.807 -16.125 -5.473 1.00 96.94 193 SER A C 1
ATOM 1576 O O . SER A 1 193 ? 1.559 -17.329 -5.424 1.00 96.94 193 SER A O 1
ATOM 1578 N N . ASN A 1 194 ? 2.152 -15.463 -4.359 1.00 97.44 194 ASN A N 1
ATOM 1579 C CA . ASN A 1 194 ? 2.229 -16.123 -3.048 1.00 97.44 194 ASN A CA 1
ATOM 1580 C C . ASN A 1 194 ? 0.867 -16.613 -2.552 1.00 97.44 194 ASN A C 1
ATOM 1582 O O . ASN A 1 194 ? 0.779 -17.757 -2.095 1.00 97.44 194 ASN A O 1
ATOM 1586 N N . LEU A 1 195 ? -0.178 -15.782 -2.643 1.00 97.00 195 LEU A N 1
ATOM 1587 C CA . LEU A 1 195 ? -1.537 -16.156 -2.234 1.00 97.00 195 LEU A CA 1
ATOM 1588 C C . LEU A 1 195 ? -2.028 -17.394 -3.000 1.00 97.00 195 LEU A C 1
ATOM 1590 O O . LEU A 1 195 ? -2.585 -18.303 -2.384 1.00 97.00 195 LEU A O 1
ATOM 1594 N N . ASP A 1 196 ? -1.691 -17.493 -4.288 1.00 96.94 196 ASP A N 1
ATOM 1595 C CA . ASP A 1 196 ? -2.007 -18.640 -5.150 1.00 96.94 196 ASP A CA 1
ATOM 1596 C C . ASP A 1 196 ? -1.136 -19.882 -4.864 1.00 96.94 196 ASP A C 1
ATOM 1598 O O . ASP A 1 196 ? -1.426 -20.977 -5.332 1.00 96.94 196 ASP A O 1
ATOM 1602 N N . GLY A 1 197 ? -0.095 -19.759 -4.030 1.00 95.44 197 GLY A N 1
ATOM 1603 C CA . GLY A 1 197 ? 0.805 -20.867 -3.681 1.00 95.44 197 GLY A CA 1
ATOM 1604 C C . GLY A 1 197 ? 2.003 -21.041 -4.607 1.00 95.44 197 GLY A C 1
ATOM 1605 O O . GLY A 1 197 ? 2.649 -22.085 -4.572 1.00 95.44 197 GLY A O 1
ATOM 1606 N N . HIS A 1 198 ? 2.338 -20.006 -5.368 1.00 95.19 198 HIS A N 1
ATOM 1607 C CA . HIS A 1 198 ? 3.457 -19.970 -6.297 1.00 95.19 198 HIS A CA 1
ATOM 1608 C C . HIS A 1 198 ? 4.391 -18.789 -5.969 1.00 95.19 198 HIS A C 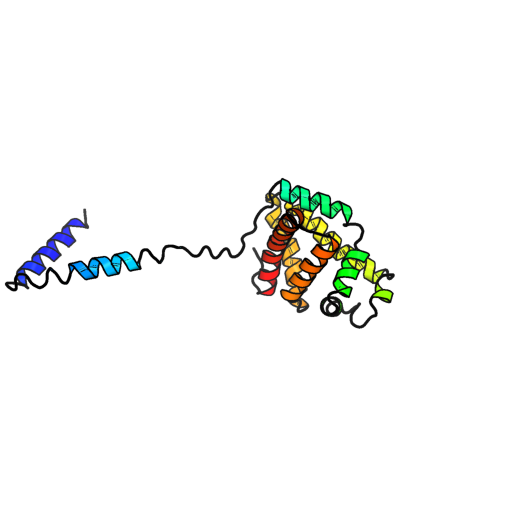1
ATOM 1610 O O . HIS A 1 198 ? 4.415 -17.819 -6.718 1.00 95.19 198 HIS A O 1
ATOM 1616 N N . PRO A 1 199 ? 5.139 -18.789 -4.846 1.00 92.62 199 PRO A N 1
ATOM 1617 C CA . PRO A 1 199 ? 6.107 -17.723 -4.568 1.00 92.62 199 PRO A CA 1
ATOM 1618 C C . PRO A 1 199 ? 7.038 -1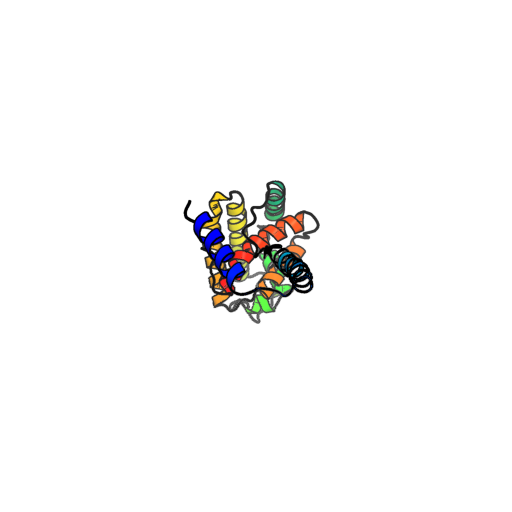7.463 -5.765 1.00 92.62 199 PRO A C 1
ATOM 1620 O O . PRO A 1 199 ? 7.472 -18.404 -6.431 1.00 92.62 199 PRO A O 1
ATOM 1623 N N . VAL A 1 200 ? 7.358 -16.195 -6.028 1.00 92.25 200 VAL A N 1
ATOM 1624 C CA . VAL A 1 200 ? 8.206 -15.808 -7.166 1.00 92.25 200 VAL A CA 1
ATOM 1625 C C . VAL A 1 200 ? 9.669 -16.085 -6.819 1.00 92.25 200 VAL A C 1
ATOM 1627 O O . VAL A 1 200 ? 10.187 -15.496 -5.871 1.00 92.25 200 VAL A O 1
ATOM 1630 N N . ALA A 1 201 ? 10.329 -16.957 -7.583 1.00 84.94 201 ALA A N 1
ATOM 1631 C CA . ALA A 1 201 ? 11.751 -17.282 -7.424 1.00 84.94 201 ALA A CA 1
ATOM 1632 C C . ALA A 1 201 ? 12.672 -16.132 -7.850 1.00 84.94 201 ALA A C 1
ATOM 1634 O O . ALA A 1 201 ? 12.348 -15.447 -8.850 1.00 84.94 201 ALA A O 1
#

Foldseek 3Di:
DVPVVVVVVVVVVVVVPDPDDDDDVVVVVVVVVVVVVVVVVVVPVPPPPCLPDQDQFDPVLLCLCVVLLVVCLVVLLVLVLLLCVQPVVLLCLVVVRHPHDSVVLSPDPVSVVVSNVVSVLVVVLSVLSVDPVSVVVNLVSLLVVLLVCLVSVNDPVSLVSSLVSSCVVSVADDSSNVSSVSSVSSSCSQNVCNNVVRHDD

Sequence (201 aa):
MCSEIKFQIIRSIKRQIFGGYSSVLFSICSEESQLIKMKFLILTLCVTAVFADWRPLDSDEMKLVKTSWEKVKHNEVDILYNIFKQNPDIQAKFTQFAGKDLETLKGTTSFATHATRIVSFLSDFILLMENNKNLPGIKVIVNQMGQNHKNRGVTKDQFNEFKNTFFEYMHASGDLQHAWNDAFDNLYYIVFSNLDGHPVA

Secondary structure (DSSP, 8-state):
--SHHHHHHHHHHHHHH--S--SSHHHHHHHHHHHTTTTSSGGGS-------------HHHHHHHHHHHTTTTT-HHHHHHHHHHH-HHHHHT-TTTTTS-HHHHHTSHHHHHHHHHHHHHHHHHHHHHTSGGGHHHHHHHHHHHHHHHHTTT--HHHHHHHHHHHHHHTT--HHHHHHHHHHHHHHHHHHHHHHTT----